Protein AF-A0A3M1CR75-F1 (afdb_monomer)

Foldseek 3Di:
DDDDQPFVCQVQLLQDPQLVVLLCPDPQFPFKWKKKWDFFWFKAFPPDFDTDTFTEMAIDPRHCVLQPWAFPDFDDDDDLVAQEKEFEQQQCVVRVHDSPDDPWGWMQTQNFTHTYGTYTYHDPVCVVCRNYIYTHPSSCSPGPRRDNPMDMDMDTDGDLVCLVVSQVVSLCSSDVPCSVVDDDDDDDRPVVVCCVVVVVVVCVVVVVVVVVLVVVLQVLLVVLLVVCVVCLLVLLVVVVVPDALLNVLVVLLVVLLVVLLVVLQVVLVCVVVVQVVVCVVVVHDDDDDPPPSVVSSVVSSVSSNSSSNVSSVVSNVRDSVVSVPDD

Sequence (327 aa):
MSREPEGMVATDPALSAEAASRVLALPEVSRGGRFWVHRAGEVRRWVGGPRRTLPVVAADRAAAELVGARLARGRWPADAALAQAVITAPAARRLGLSPDVALPFALLVEGATISVVGVVAPDPARPEFSGVLYLSPETAVTSIAADDNAVGGYVLEAEPDDQPRVARAAPLAARPAAPGRVGVLLPPDPVVLRDLVEGRLRIVVFGVGAVAGVLGVVSVAVNSWTSVVERRVELATRMALGSTARRLGSEIVVEASLVGLAAGLLGVTAGLTGGVLFGALHAWPMAFSAWSSPLAVAAGVLAGALAGLVPARQTARVDPALVLRAP

Mean predicted aligned error: 13.31 Å

pLDDT: mean 83.68, std 12.98, range [29.3, 97.88]

Radius of gyration: 37.05 Å; Cα contacts (8 Å, |Δi|>4): 5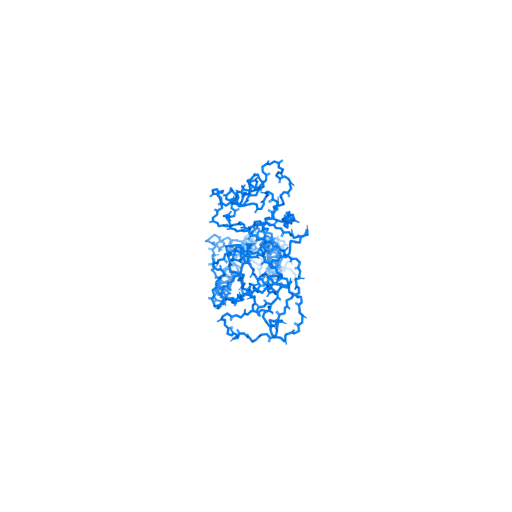06; chains: 1; bounding box: 72×39×118 Å

Secondary structure (DSSP, 8-state):
-------HHHH-GGGSHHHHHHHHT-TT-SEEEEEEEEEEEEEEETTTPPPEEEEEEEE-HHHHHHTT-EEEEE-----TTS-EEEEEHHHHHHTT--TT--SSEEEEETTEEEEEEEEEEPPTT-GGGTT-EEE-HHHHHHHSPPPTT-EEEEEEE--TTTHHHHHHHHHHHH-TT-GGGS---PPPPHHHHHHHHHHHHHHHHHHHHHHHHHHHHHHHHHHHHHHHHHTHHHHHHHHHTT--HHHHHHHHHHHHHHHHHHHHHHHHHHHHHHHHHHHHHHT------TTHHHHHHHHHHHHHHHHHHHHHHHHTT--HHHHHH--

Structure (mmCIF, N/CA/C/O backbone):
data_AF-A0A3M1CR75-F1
#
_entry.id   AF-A0A3M1CR75-F1
#
loop_
_atom_site.group_PDB
_atom_site.id
_atom_site.type_symbol
_atom_site.label_atom_id
_atom_site.label_alt_id
_atom_site.label_comp_id
_atom_site.label_asym_id
_atom_site.label_entity_id
_atom_site.label_seq_id
_atom_site.pdbx_PDB_ins_code
_atom_site.Cartn_x
_atom_site.Cartn_y
_atom_site.Cartn_z
_atom_site.occupancy
_atom_site.B_iso_or_equiv
_atom_site.auth_seq_id
_atom_site.auth_comp_id
_atom_site.auth_asym_id
_atom_site.auth_atom_id
_atom_site.pdbx_PDB_model_num
ATOM 1 N N . MET A 1 1 ? 20.273 -5.230 -63.686 1.00 31.92 1 MET A N 1
ATOM 2 C CA . MET A 1 1 ? 18.996 -5.453 -62.975 1.00 31.92 1 MET A CA 1
ATOM 3 C C . MET A 1 1 ? 19.324 -5.945 -61.577 1.00 31.92 1 MET A C 1
ATOM 5 O O . MET A 1 1 ? 19.419 -7.141 -61.338 1.00 31.92 1 MET A O 1
ATOM 9 N N . SER A 1 2 ? 19.639 -4.997 -60.701 1.00 31.56 2 SER A N 1
ATOM 10 C CA . SER A 1 2 ? 19.935 -5.195 -59.285 1.00 31.56 2 SER A CA 1
ATOM 11 C C . SER A 1 2 ? 18.627 -5.468 -58.548 1.00 31.56 2 SER A C 1
ATOM 13 O O . SER A 1 2 ? 17.745 -4.616 -58.551 1.00 31.56 2 SER A O 1
ATOM 15 N N . ARG A 1 3 ? 18.483 -6.666 -57.972 1.00 29.30 3 ARG A N 1
ATOM 16 C CA . ARG A 1 3 ? 17.392 -6.971 -57.042 1.00 29.30 3 ARG A CA 1
ATOM 17 C C . ARG A 1 3 ? 17.616 -6.150 -55.774 1.00 29.30 3 ARG A C 1
ATOM 19 O O . ARG A 1 3 ? 18.596 -6.387 -55.071 1.00 29.30 3 ARG A O 1
ATOM 26 N N . GLU A 1 4 ? 16.751 -5.173 -55.536 1.00 30.23 4 GLU A N 1
ATOM 27 C CA . GLU A 1 4 ? 16.616 -4.532 -54.229 1.00 30.23 4 GLU A CA 1
ATOM 28 C C . GLU A 1 4 ? 16.164 -5.591 -53.208 1.00 30.23 4 GLU A C 1
ATOM 30 O O . GLU A 1 4 ? 15.378 -6.477 -53.562 1.00 30.23 4 GLU A O 1
ATOM 35 N N . PRO A 1 5 ? 16.675 -5.569 -51.966 1.00 36.44 5 PRO A N 1
ATOM 36 C CA . PRO A 1 5 ? 16.226 -6.493 -50.940 1.00 36.44 5 PRO A CA 1
ATOM 37 C C . PRO A 1 5 ? 14.832 -6.058 -50.471 1.00 36.44 5 PRO A C 1
ATOM 39 O O . PRO A 1 5 ? 14.685 -5.181 -49.622 1.00 36.44 5 PRO A O 1
ATOM 42 N N . GLU A 1 6 ? 13.799 -6.660 -51.062 1.00 35.47 6 GLU A N 1
ATOM 43 C CA . GLU A 1 6 ? 12.414 -6.582 -50.598 1.00 35.47 6 GLU A CA 1
ATOM 44 C C . GLU A 1 6 ? 12.306 -7.259 -49.229 1.00 35.47 6 GLU A C 1
ATOM 46 O O . GLU A 1 6 ? 12.154 -8.470 -49.107 1.00 35.47 6 GLU A O 1
ATOM 51 N N . GLY A 1 7 ? 12.443 -6.446 -48.188 1.00 38.09 7 GLY A N 1
ATOM 52 C CA . GLY A 1 7 ? 12.184 -6.801 -46.806 1.00 38.09 7 GLY A CA 1
ATOM 53 C C . GLY A 1 7 ? 11.013 -5.999 -46.272 1.00 38.09 7 GLY A C 1
ATOM 54 O O . GLY A 1 7 ? 11.086 -4.769 -46.227 1.00 38.09 7 GLY A O 1
ATOM 55 N N . MET A 1 8 ? 9.946 -6.665 -45.832 1.00 40.69 8 MET A N 1
ATOM 56 C CA . MET A 1 8 ? 8.704 -6.018 -45.380 1.00 40.69 8 MET A CA 1
ATOM 57 C C . MET A 1 8 ? 8.910 -5.022 -44.215 1.00 40.69 8 MET A C 1
ATOM 59 O O . MET A 1 8 ? 8.127 -4.098 -44.023 1.00 40.69 8 MET A O 1
ATOM 63 N N . VAL A 1 9 ? 10.020 -5.145 -43.481 1.00 46.44 9 VAL A N 1
ATOM 64 C CA . VAL A 1 9 ? 10.410 -4.258 -42.371 1.00 46.44 9 VAL A CA 1
ATOM 65 C C . VAL A 1 9 ? 10.948 -2.904 -42.847 1.00 46.44 9 VAL A C 1
ATOM 67 O O . VAL A 1 9 ? 10.715 -1.888 -42.197 1.00 46.44 9 VAL A O 1
ATOM 70 N N . ALA A 1 10 ? 11.633 -2.873 -43.995 1.00 45.00 10 ALA A N 1
ATOM 71 C CA . ALA A 1 10 ? 12.109 -1.639 -44.624 1.00 45.00 10 ALA A CA 1
ATOM 72 C C . ALA A 1 10 ? 10.991 -0.911 -45.396 1.00 45.00 10 ALA A C 1
ATOM 74 O O . ALA A 1 10 ? 11.129 0.263 -45.731 1.00 45.00 10 ALA A O 1
ATOM 75 N N . THR A 1 11 ? 9.879 -1.603 -45.663 1.00 50.34 11 THR A N 1
ATOM 76 C CA . THR A 1 11 ? 8.750 -1.103 -46.459 1.00 50.34 11 THR A CA 1
ATOM 77 C C . THR A 1 11 ? 7.468 -0.909 -45.658 1.00 50.34 11 THR A C 1
ATOM 79 O O . THR A 1 11 ? 6.490 -0.431 -46.232 1.00 50.34 11 THR A O 1
ATOM 82 N N . ASP A 1 12 ? 7.436 -1.205 -44.350 1.00 62.22 12 ASP A N 1
ATOM 83 C CA . ASP A 1 12 ? 6.273 -0.854 -43.535 1.00 62.22 12 ASP A CA 1
ATOM 84 C C . ASP A 1 12 ? 6.185 0.679 -43.422 1.00 62.22 12 ASP A C 1
ATOM 86 O O . ASP A 1 12 ? 7.011 1.298 -42.739 1.00 62.22 12 ASP A O 1
ATOM 90 N N . PRO A 1 13 ? 5.183 1.329 -44.050 1.00 59.75 13 PRO A N 1
ATOM 91 C CA . PRO A 1 13 ? 5.052 2.781 -43.997 1.00 59.75 13 PRO A CA 1
ATOM 92 C C . PRO A 1 13 ? 4.921 3.291 -42.561 1.00 59.75 13 PRO A C 1
ATOM 94 O O . PRO A 1 13 ? 5.282 4.437 -42.300 1.00 59.75 13 PRO A O 1
ATOM 97 N N . ALA A 1 14 ? 4.448 2.445 -41.637 1.00 58.16 14 ALA A N 1
ATOM 98 C CA . ALA A 1 14 ? 4.300 2.777 -40.230 1.00 58.16 14 ALA A CA 1
ATOM 99 C C . ALA A 1 14 ? 5.625 2.857 -39.464 1.00 58.16 14 ALA A C 1
ATOM 101 O O . ALA A 1 14 ? 5.608 3.388 -38.367 1.00 58.16 14 ALA A O 1
ATOM 102 N N . LEU A 1 15 ? 6.739 2.355 -40.011 1.00 67.31 15 LEU A N 1
ATOM 103 C CA . LEU A 1 15 ? 8.078 2.392 -39.400 1.00 67.31 15 LEU A CA 1
ATOM 104 C C . LEU A 1 15 ? 9.067 3.247 -40.210 1.00 67.31 15 LEU A C 1
ATOM 106 O O . LEU A 1 15 ? 10.253 3.328 -39.881 1.00 67.31 15 LEU A O 1
ATOM 110 N N . SER A 1 16 ? 8.569 3.913 -41.258 1.00 71.00 16 SER A N 1
ATOM 111 C CA . SER A 1 16 ? 9.333 4.852 -42.078 1.00 71.00 16 SER A CA 1
ATOM 112 C C . SER A 1 16 ? 9.891 6.019 -41.252 1.00 71.00 16 SER A C 1
ATOM 114 O O . SER A 1 16 ? 9.353 6.386 -40.204 1.00 71.00 16 SER A O 1
ATOM 116 N N . ALA A 1 17 ? 10.961 6.650 -41.745 1.00 70.94 17 ALA A N 1
ATOM 117 C CA . ALA A 1 17 ? 11.529 7.847 -41.120 1.00 70.94 17 ALA A CA 1
ATOM 118 C C . ALA A 1 17 ? 10.500 8.992 -41.007 1.00 70.94 17 ALA A C 1
ATOM 120 O O . ALA A 1 17 ? 10.503 9.729 -40.025 1.00 70.94 17 ALA A O 1
ATOM 121 N N . GLU A 1 18 ? 9.584 9.098 -41.974 1.00 76.75 18 GLU A N 1
ATOM 122 C CA . GLU A 1 18 ? 8.500 10.085 -41.969 1.00 76.75 18 GLU A CA 1
ATOM 123 C C . GLU A 1 18 ? 7.406 9.749 -40.945 1.00 76.75 18 GLU A C 1
ATOM 125 O O . GLU A 1 18 ? 6.952 10.617 -40.205 1.00 76.75 18 GLU A O 1
ATOM 130 N N . ALA A 1 19 ? 6.995 8.482 -40.832 1.00 79.62 19 ALA A N 1
ATOM 131 C CA . ALA A 1 19 ? 6.077 8.077 -39.767 1.00 79.62 19 ALA A CA 1
ATOM 132 C C . ALA A 1 19 ? 6.697 8.307 -38.384 1.00 79.62 19 ALA A C 1
ATOM 134 O O . ALA A 1 19 ? 6.032 8.809 -37.480 1.00 79.62 19 ALA A O 1
ATOM 135 N N . ALA A 1 20 ? 7.989 8.015 -38.238 1.00 79.62 20 ALA A N 1
ATOM 136 C CA . ALA A 1 20 ? 8.715 8.240 -37.002 1.00 79.62 20 ALA A CA 1
ATOM 137 C C . ALA A 1 20 ? 8.793 9.718 -36.620 1.00 79.62 20 ALA A C 1
ATOM 139 O O . ALA A 1 20 ? 8.551 10.043 -35.462 1.00 79.62 20 ALA A O 1
ATOM 140 N N . SER A 1 21 ? 9.071 10.615 -37.570 1.00 83.56 21 SER A N 1
ATOM 141 C CA . SER A 1 21 ? 9.094 12.051 -37.283 1.00 83.56 21 SER A CA 1
ATOM 142 C C . SER A 1 21 ? 7.720 12.562 -36.851 1.00 83.56 21 SER A C 1
ATOM 144 O O . SER A 1 21 ? 7.647 13.340 -35.907 1.00 83.56 21 SER A O 1
ATOM 146 N N . ARG A 1 22 ? 6.625 12.069 -37.448 1.00 87.00 22 ARG A N 1
ATOM 147 C CA . ARG A 1 22 ? 5.257 12.414 -37.017 1.00 87.00 22 ARG A CA 1
ATOM 148 C C . ARG A 1 22 ? 4.930 11.912 -35.613 1.00 87.00 22 ARG A C 1
ATOM 150 O O . ARG A 1 22 ? 4.350 12.654 -34.831 1.00 87.00 22 ARG A O 1
ATOM 157 N N . VAL A 1 23 ? 5.277 10.663 -35.299 1.00 86.62 23 VAL A N 1
ATOM 1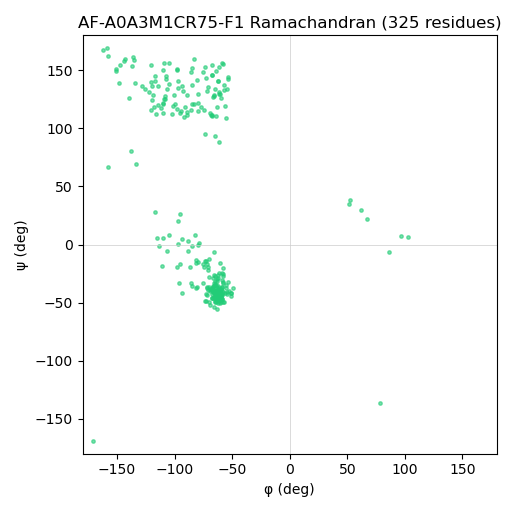58 C CA . VAL A 1 23 ? 4.997 10.057 -33.985 1.00 86.62 23 VAL A CA 1
ATOM 159 C C . VAL A 1 23 ? 5.821 10.724 -32.883 1.00 86.62 23 VAL A C 1
ATOM 161 O O . VAL A 1 23 ? 5.293 11.013 -31.815 1.00 86.62 23 VAL A O 1
ATOM 164 N N . LEU A 1 24 ? 7.102 10.995 -33.142 1.00 85.88 24 LEU A N 1
ATOM 165 C CA . LEU A 1 24 ? 8.003 11.633 -32.179 1.00 85.88 24 LEU A CA 1
ATOM 166 C C . LEU A 1 24 ? 7.749 13.140 -32.021 1.00 85.88 24 LEU A C 1
ATOM 168 O O . LEU A 1 24 ? 8.206 13.720 -31.045 1.00 85.88 24 LEU A O 1
ATOM 172 N N . ALA A 1 25 ? 7.032 13.767 -32.957 1.00 89.31 25 ALA A N 1
ATOM 173 C CA . ALA A 1 25 ? 6.630 15.172 -32.881 1.00 89.31 25 ALA A CA 1
ATOM 174 C C . ALA A 1 25 ? 5.288 15.394 -32.158 1.00 89.31 25 ALA A C 1
ATOM 176 O O . ALA A 1 25 ? 4.806 16.527 -32.116 1.00 89.31 25 ALA A O 1
ATOM 177 N N . LEU A 1 26 ? 4.661 14.341 -31.620 1.00 91.50 26 LEU A N 1
ATOM 178 C CA . LEU A 1 26 ? 3.462 14.496 -30.800 1.00 91.50 26 LEU A CA 1
ATOM 179 C C . LEU A 1 26 ? 3.789 15.347 -29.559 1.00 91.50 26 LEU A C 1
ATOM 181 O O . LEU A 1 26 ? 4.779 15.063 -28.887 1.00 91.50 26 LEU A O 1
ATOM 185 N N . PRO A 1 27 ? 2.985 16.377 -29.242 1.00 88.25 27 PRO A N 1
ATOM 186 C CA . PRO A 1 27 ? 3.334 17.351 -28.208 1.00 88.25 27 PRO A CA 1
ATOM 187 C C . PRO A 1 27 ? 3.394 16.741 -26.805 1.00 88.25 27 PRO A C 1
ATOM 189 O O . PRO A 1 27 ? 4.124 17.239 -25.955 1.00 88.25 27 PRO A O 1
ATOM 192 N N . GLU A 1 28 ? 2.651 15.662 -26.570 1.00 91.25 28 GLU A N 1
ATOM 193 C CA . GLU A 1 28 ? 2.634 14.928 -25.307 1.00 91.25 28 GLU A CA 1
ATOM 194 C C . GLU A 1 28 ? 3.751 13.871 -25.178 1.00 91.25 28 GLU A C 1
ATOM 196 O O . GLU A 1 28 ? 3.829 13.175 -24.168 1.00 91.25 28 GLU A O 1
ATOM 201 N N . VAL A 1 29 ? 4.598 13.698 -26.198 1.00 90.19 29 VAL A N 1
ATOM 202 C CA . VAL A 1 29 ? 5.729 12.760 -26.162 1.00 90.19 29 VAL A CA 1
ATOM 203 C C . VAL A 1 29 ? 6.988 13.516 -25.751 1.00 90.19 29 VAL A C 1
ATOM 205 O O . VAL A 1 29 ? 7.503 14.346 -26.497 1.00 90.19 29 VAL A O 1
ATOM 208 N N . SER A 1 30 ? 7.525 13.198 -24.574 1.00 87.19 30 SER A N 1
ATOM 209 C CA . SER A 1 30 ? 8.750 13.822 -24.058 1.00 87.19 30 SER A CA 1
ATOM 210 C C . SER A 1 30 ? 10.008 13.208 -24.673 1.00 87.19 30 SER A C 1
ATOM 212 O O . SER A 1 30 ? 10.985 13.900 -24.970 1.00 87.19 30 SER A O 1
ATOM 214 N N . ARG A 1 31 ? 9.981 11.894 -24.909 1.00 88.81 31 ARG A N 1
ATOM 215 C CA . ARG A 1 31 ? 11.053 11.147 -25.564 1.00 88.81 31 ARG A CA 1
ATOM 216 C C . ARG A 1 31 ? 10.480 9.945 -26.294 1.00 88.81 31 ARG A C 1
ATOM 218 O O . ARG A 1 31 ? 9.500 9.353 -25.868 1.00 88.81 31 ARG A O 1
ATOM 225 N N . GLY A 1 32 ? 11.123 9.512 -27.367 1.00 87.31 32 GLY A N 1
ATOM 226 C CA . GLY A 1 32 ? 10.753 8.255 -27.998 1.00 87.31 32 GLY A CA 1
ATOM 227 C C . GLY A 1 32 ? 11.839 7.720 -28.908 1.00 87.31 32 GLY A C 1
ATOM 228 O O . GLY A 1 32 ? 12.804 8.413 -29.233 1.00 87.31 32 GLY A O 1
ATOM 229 N N . GLY A 1 33 ? 11.687 6.468 -29.312 1.00 86.25 33 GLY A N 1
ATOM 230 C CA . GLY A 1 33 ? 12.561 5.845 -30.292 1.00 86.25 33 GLY A CA 1
ATOM 231 C C . GLY A 1 33 ? 11.911 4.640 -30.949 1.00 86.25 33 GLY A C 1
ATOM 232 O O . GLY A 1 33 ? 10.871 4.146 -30.504 1.00 86.25 33 GLY A O 1
ATOM 233 N N . ARG A 1 34 ? 12.548 4.159 -32.012 1.00 86.69 34 ARG A N 1
ATOM 234 C CA . ARG A 1 34 ? 12.088 2.999 -32.771 1.00 86.69 34 ARG A CA 1
ATOM 235 C C . ARG A 1 34 ? 12.831 1.748 -32.347 1.00 86.69 34 ARG A C 1
ATOM 237 O O . ARG A 1 34 ? 14.001 1.807 -31.958 1.00 86.69 34 ARG A O 1
ATOM 244 N N . PHE A 1 35 ? 12.159 0.615 -32.477 1.00 84.88 35 PHE A N 1
ATOM 245 C CA . PHE A 1 35 ? 12.780 -0.685 -32.299 1.00 84.88 35 PHE A CA 1
ATOM 246 C C . PHE A 1 35 ? 12.203 -1.721 -33.261 1.00 84.88 35 PHE A C 1
ATOM 248 O O . PHE A 1 35 ? 11.073 -1.603 -33.728 1.00 84.88 35 PHE A O 1
ATOM 255 N N . TRP A 1 36 ? 12.991 -2.762 -33.500 1.00 81.00 36 TRP A N 1
ATOM 256 C CA . TRP A 1 36 ? 12.645 -3.953 -34.251 1.00 81.00 36 TRP A CA 1
ATOM 257 C C . TRP A 1 36 ? 13.240 -5.149 -33.534 1.00 81.00 36 TRP A C 1
ATOM 259 O O . TRP A 1 36 ? 14.442 -5.202 -33.257 1.00 81.00 36 TRP A O 1
ATOM 269 N N . VAL A 1 37 ? 12.394 -6.122 -33.236 1.00 75.19 37 VAL A N 1
ATOM 270 C CA . VAL A 1 37 ? 12.843 -7.402 -32.707 1.00 75.19 37 VAL A CA 1
ATOM 271 C C . VAL A 1 37 ? 13.051 -8.328 -33.892 1.00 75.19 37 VAL A C 1
ATOM 273 O O . VAL A 1 37 ? 12.093 -8.739 -34.547 1.00 75.19 37 VAL A O 1
ATOM 276 N N . HIS A 1 38 ? 14.314 -8.626 -34.172 1.00 73.19 38 HIS A N 1
ATOM 277 C CA . HIS A 1 38 ? 14.692 -9.624 -35.158 1.00 73.19 38 HIS A CA 1
ATOM 278 C C . HIS A 1 38 ? 14.707 -11.003 -34.488 1.00 73.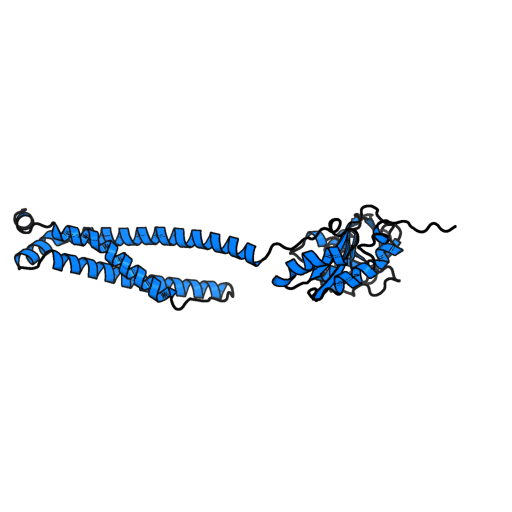19 38 HIS A C 1
ATOM 280 O O . HIS A 1 38 ? 14.996 -11.115 -33.287 1.00 73.19 38 HIS A O 1
ATOM 286 N N . ARG A 1 39 ? 14.399 -12.076 -35.232 1.00 64.75 39 ARG A N 1
ATOM 287 C CA . ARG A 1 39 ? 14.570 -13.433 -34.693 1.00 64.75 39 ARG A CA 1
ATOM 288 C C . ARG A 1 39 ? 16.017 -13.671 -34.264 1.00 64.75 39 ARG A C 1
ATOM 290 O O . ARG A 1 39 ? 16.948 -13.011 -34.716 1.00 64.75 39 ARG A O 1
ATOM 297 N N . ALA A 1 40 ? 16.192 -14.605 -33.330 1.00 62.47 40 ALA A N 1
ATOM 298 C CA . ALA A 1 40 ? 17.500 -14.957 -32.797 1.00 62.47 40 ALA A CA 1
ATOM 299 C C . ALA A 1 40 ? 18.450 -15.361 -33.932 1.00 62.47 40 ALA A C 1
ATOM 301 O O . ALA A 1 40 ? 18.280 -16.427 -34.518 1.00 62.47 40 ALA A O 1
ATOM 302 N N . GLY A 1 41 ? 19.429 -14.502 -34.215 1.00 64.62 41 GLY A N 1
ATOM 303 C CA . GLY A 1 41 ? 20.401 -14.737 -35.269 1.00 64.62 41 GLY A CA 1
ATOM 304 C C . GLY A 1 41 ? 21.559 -15.600 -34.779 1.00 64.62 41 GLY A C 1
ATOM 305 O O . GLY A 1 41 ? 21.911 -15.580 -33.590 1.00 64.62 41 GLY A O 1
ATOM 306 N N . GLU A 1 42 ? 22.178 -16.359 -35.680 1.00 70.94 42 GLU A N 1
ATOM 307 C CA . GLU A 1 42 ? 23.458 -17.007 -35.414 1.00 70.94 42 GLU A CA 1
ATOM 308 C C . GLU A 1 42 ? 24.531 -15.934 -35.196 1.00 70.94 42 GLU A C 1
ATOM 310 O O . GLU A 1 42 ? 24.958 -15.234 -36.117 1.00 70.94 42 GLU A O 1
ATOM 315 N N . VAL A 1 43 ? 24.999 -15.831 -33.951 1.00 75.25 43 VAL A N 1
ATOM 316 C CA . VAL A 1 43 ? 26.093 -14.954 -33.548 1.00 75.25 43 VAL A CA 1
ATOM 317 C C . VAL A 1 43 ? 27.322 -15.800 -33.240 1.00 75.25 43 VAL A C 1
ATOM 319 O O . VAL A 1 43 ? 27.303 -16.715 -32.409 1.00 75.25 43 VAL A O 1
ATOM 322 N N . ARG A 1 44 ? 28.440 -15.481 -33.890 1.00 79.12 44 ARG A N 1
ATOM 323 C CA . ARG A 1 44 ? 29.748 -16.079 -33.593 1.00 79.12 44 ARG A CA 1
ATOM 324 C C . ARG A 1 44 ? 30.832 -15.017 -33.535 1.00 79.12 44 ARG A C 1
ATOM 326 O O . ARG A 1 44 ? 30.702 -13.938 -34.101 1.00 79.12 44 ARG A O 1
ATOM 333 N N . ARG A 1 45 ? 31.943 -15.326 -32.869 1.00 74.69 45 ARG A N 1
ATOM 334 C CA . ARG A 1 45 ? 33.140 -14.479 -32.972 1.00 74.69 45 ARG A CA 1
ATOM 335 C C . ARG A 1 45 ? 33.704 -14.570 -34.385 1.00 74.69 45 ARG A C 1
ATOM 337 O O . ARG A 1 45 ? 33.680 -15.651 -34.974 1.00 74.69 45 ARG A O 1
ATOM 344 N N . TRP A 1 46 ? 34.260 -13.463 -34.879 1.00 62.22 46 TRP A N 1
ATOM 345 C CA . TRP A 1 46 ? 34.960 -13.441 -36.168 1.00 62.22 46 TRP A CA 1
ATOM 346 C C . TRP A 1 46 ? 36.090 -14.485 -36.229 1.00 62.22 46 TRP A C 1
ATOM 348 O O . TRP A 1 46 ? 36.292 -15.121 -37.259 1.00 62.22 46 TRP A O 1
ATOM 358 N N . VAL A 1 47 ? 36.764 -14.736 -35.098 1.00 63.22 47 VAL A N 1
ATOM 359 C CA . VAL A 1 47 ? 37.820 -15.753 -34.976 1.00 63.22 47 VAL A CA 1
ATOM 360 C C . VAL A 1 47 ? 37.399 -16.854 -33.996 1.00 63.22 47 VAL A C 1
ATOM 362 O O . VAL A 1 47 ? 37.282 -16.610 -32.795 1.00 63.22 47 VAL A O 1
ATOM 365 N N . GLY A 1 48 ? 37.181 -18.070 -34.512 1.00 61.28 48 GLY A N 1
ATOM 366 C CA . GLY A 1 48 ? 37.238 -19.324 -33.742 1.00 61.28 48 GLY A CA 1
ATOM 367 C C . GLY A 1 48 ? 36.246 -19.508 -32.583 1.00 61.28 48 GLY A C 1
ATOM 368 O O . GLY A 1 48 ? 36.577 -20.191 -31.619 1.00 61.28 48 GLY A O 1
ATOM 369 N N . GLY A 1 49 ? 35.048 -18.915 -32.634 1.00 64.56 49 GLY A N 1
ATOM 370 C CA . GLY A 1 49 ? 34.034 -19.061 -31.577 1.00 64.56 49 GLY A CA 1
ATOM 371 C C . GLY A 1 49 ? 32.954 -20.115 -31.879 1.00 64.56 49 GLY A C 1
ATOM 372 O O . GLY A 1 49 ? 32.599 -20.296 -33.047 1.00 64.56 49 GLY A O 1
ATOM 373 N N . PRO A 1 50 ? 32.368 -20.768 -30.852 1.00 67.00 50 PRO A N 1
ATOM 374 C CA . PRO A 1 50 ? 31.184 -21.604 -31.038 1.00 67.00 50 PRO A CA 1
ATOM 375 C C . PRO A 1 50 ? 30.014 -20.755 -31.551 1.00 67.00 50 PRO A C 1
ATOM 377 O O . PRO A 1 50 ? 29.827 -19.619 -31.106 1.00 67.00 50 PRO A O 1
ATOM 380 N N . ARG A 1 51 ? 29.219 -21.312 -32.471 1.00 72.38 51 ARG A N 1
ATOM 381 C CA . ARG A 1 51 ? 27.979 -20.681 -32.939 1.00 72.38 51 ARG A CA 1
ATOM 382 C C . ARG A 1 51 ? 26.982 -20.646 -31.789 1.00 72.38 51 ARG A C 1
ATOM 384 O O . ARG A 1 51 ? 26.737 -21.676 -31.162 1.00 72.38 51 ARG A O 1
ATOM 391 N N . ARG A 1 52 ? 26.432 -19.470 -31.491 1.00 81.44 52 ARG A N 1
ATOM 392 C CA . ARG A 1 52 ? 25.367 -19.318 -30.499 1.00 81.44 52 ARG A CA 1
ATOM 393 C C . ARG A 1 52 ? 24.277 -18.427 -31.057 1.00 81.44 52 ARG A C 1
ATOM 395 O O . ARG A 1 52 ? 24.555 -17.404 -31.664 1.00 81.44 52 ARG A O 1
ATOM 402 N N . THR A 1 53 ? 23.035 -18.793 -30.804 1.00 78.44 53 THR A N 1
ATOM 403 C CA . THR A 1 53 ? 21.886 -17.969 -31.162 1.00 78.44 53 THR A CA 1
ATOM 404 C C . THR A 1 53 ? 21.670 -16.919 -30.084 1.00 78.44 53 THR A C 1
ATOM 406 O O . THR A 1 53 ? 21.474 -17.260 -28.911 1.00 78.44 53 THR A O 1
ATOM 409 N N . LEU A 1 54 ? 21.713 -15.646 -30.467 1.00 80.44 54 LEU A N 1
ATOM 410 C CA . LEU A 1 54 ? 21.358 -14.542 -29.583 1.00 80.44 54 LEU A CA 1
ATOM 411 C C . LEU A 1 54 ? 20.198 -13.752 -30.186 1.00 80.44 54 LEU A C 1
ATOM 413 O O . LEU A 1 54 ? 20.191 -13.517 -31.392 1.00 80.44 54 LEU A O 1
ATOM 417 N N . PRO A 1 55 ? 19.229 -13.318 -29.365 1.00 81.50 55 PRO A N 1
ATOM 418 C CA . PRO A 1 55 ? 18.235 -12.358 -29.814 1.00 81.50 55 PRO A CA 1
ATOM 419 C C . PRO A 1 55 ? 18.925 -11.048 -30.206 1.00 81.50 55 PRO A C 1
ATOM 421 O O . PRO A 1 55 ? 19.730 -10.500 -29.444 1.00 81.50 55 PRO A O 1
ATOM 424 N N . VAL A 1 56 ? 18.604 -10.569 -31.403 1.00 83.94 56 VAL A N 1
ATOM 425 C CA . VAL A 1 56 ? 19.116 -9.319 -31.957 1.00 83.94 56 VAL A CA 1
ATOM 426 C C . VAL A 1 56 ? 17.972 -8.316 -31.968 1.00 83.94 56 VAL A C 1
ATOM 428 O O . VAL A 1 56 ? 16.899 -8.579 -32.505 1.00 83.94 56 VAL A O 1
ATOM 431 N N . VAL A 1 57 ? 18.197 -7.167 -31.344 1.00 85.94 57 VAL A N 1
ATOM 432 C CA . VAL A 1 57 ? 17.224 -6.081 -31.276 1.00 85.94 57 VAL A CA 1
ATOM 433 C C . VAL A 1 57 ? 17.834 -4.884 -31.977 1.00 85.94 57 VAL A C 1
ATOM 435 O O . VAL A 1 57 ? 18.867 -4.369 -31.555 1.00 85.94 57 VAL A O 1
ATOM 438 N N . ALA A 1 58 ? 17.202 -4.431 -33.050 1.00 84.62 58 ALA A N 1
ATOM 439 C CA . ALA A 1 58 ? 17.554 -3.155 -33.642 1.00 84.62 58 ALA A CA 1
ATOM 440 C C . ALA A 1 58 ? 16.792 -2.074 -32.880 1.00 84.62 58 ALA A C 1
ATOM 442 O O . ALA A 1 58 ? 15.572 -2.142 -32.787 1.00 84.62 58 ALA A O 1
ATOM 443 N N . ALA A 1 59 ? 17.475 -1.114 -32.276 1.00 85.31 59 ALA A N 1
ATOM 444 C CA . ALA A 1 59 ? 16.829 -0.066 -31.503 1.00 85.31 59 ALA A CA 1
ATOM 445 C C . ALA A 1 59 ? 17.626 1.228 -31.586 1.00 85.31 59 ALA A C 1
ATOM 447 O O . ALA A 1 59 ? 18.854 1.227 -31.470 1.00 85.31 59 ALA A O 1
ATOM 448 N N . ASP A 1 60 ? 16.911 2.341 -31.728 1.00 85.25 60 ASP A N 1
ATOM 449 C CA . ASP A 1 60 ? 17.508 3.651 -31.509 1.00 85.25 60 ASP A CA 1
ATOM 450 C C . ASP A 1 60 ? 17.988 3.747 -30.053 1.00 85.25 60 ASP A C 1
ATOM 452 O O . ASP A 1 60 ? 17.399 3.154 -29.142 1.00 85.25 60 ASP A O 1
ATOM 456 N N . ARG A 1 61 ? 19.014 4.566 -29.801 1.00 87.00 61 ARG A N 1
ATOM 457 C CA . ARG A 1 61 ? 19.515 4.813 -28.438 1.00 87.00 61 ARG A CA 1
ATOM 458 C C . ARG A 1 61 ? 18.388 5.192 -27.474 1.00 87.00 61 ARG A C 1
ATOM 460 O O . ARG A 1 61 ? 18.348 4.694 -26.354 1.00 87.00 61 ARG A O 1
ATOM 467 N N . ALA A 1 62 ? 17.482 6.071 -27.908 1.00 86.31 62 ALA A N 1
ATOM 468 C CA . ALA A 1 62 ? 16.351 6.501 -27.095 1.00 86.31 62 ALA A CA 1
ATOM 469 C C . ALA A 1 62 ? 15.428 5.328 -26.733 1.00 86.31 62 ALA A C 1
ATOM 471 O O . ALA A 1 62 ? 15.082 5.184 -25.567 1.00 86.31 62 ALA A O 1
ATOM 472 N N . ALA A 1 63 ? 15.101 4.449 -27.686 1.00 86.12 63 ALA A N 1
ATOM 473 C CA . ALA A 1 63 ? 14.277 3.271 -27.416 1.00 86.12 63 ALA A CA 1
ATOM 474 C C . ALA A 1 63 ? 14.969 2.305 -26.447 1.00 86.12 63 ALA A C 1
ATOM 476 O O . ALA A 1 63 ? 14.353 1.849 -25.488 1.00 86.12 63 ALA A O 1
ATOM 477 N N . ALA A 1 64 ? 16.260 2.030 -26.655 1.00 86.25 64 ALA A N 1
ATOM 478 C CA . ALA A 1 64 ? 17.019 1.141 -25.784 1.00 86.25 64 ALA A CA 1
ATOM 479 C C . ALA A 1 64 ? 17.084 1.681 -24.342 1.00 86.25 64 ALA A C 1
ATOM 481 O O . ALA A 1 64 ? 16.824 0.941 -23.392 1.00 86.25 64 ALA A O 1
ATOM 482 N N . GLU A 1 65 ? 17.371 2.975 -24.170 1.00 87.56 65 GLU A N 1
ATOM 483 C CA . GLU A 1 65 ? 17.420 3.622 -22.853 1.00 87.56 65 GLU A CA 1
ATOM 484 C C . GLU A 1 65 ? 16.045 3.623 -22.158 1.00 87.56 65 GLU A C 1
ATOM 486 O O . GLU A 1 65 ? 15.979 3.318 -20.967 1.00 87.56 65 GLU A O 1
ATOM 491 N N . LEU A 1 66 ? 14.946 3.857 -22.890 1.00 86.88 66 LEU A N 1
ATOM 492 C CA . LEU A 1 66 ? 13.572 3.770 -22.361 1.00 86.88 66 LEU A CA 1
ATOM 493 C C . LEU A 1 66 ? 13.188 2.351 -21.926 1.00 86.88 66 LEU A C 1
ATOM 495 O O . LEU A 1 66 ? 12.435 2.154 -20.967 1.00 86.88 66 LEU A O 1
ATOM 499 N N . VAL A 1 67 ? 13.749 1.342 -22.593 1.00 82.00 67 VAL A N 1
ATOM 500 C CA . VAL A 1 67 ? 13.597 -0.069 -22.225 1.00 82.00 67 VAL A CA 1
ATOM 501 C C . VAL A 1 67 ? 14.531 -0.461 -21.059 1.00 82.00 67 VAL A C 1
ATOM 503 O O . VAL A 1 67 ? 14.428 -1.560 -20.522 1.00 82.00 67 VAL A O 1
ATOM 506 N N . GLY A 1 68 ? 15.339 0.468 -20.538 1.00 82.31 68 GLY A N 1
ATOM 507 C CA . GLY A 1 68 ? 16.167 0.277 -19.341 1.00 82.31 68 GLY A CA 1
ATOM 508 C C . GLY A 1 68 ? 17.617 -0.110 -19.645 1.00 82.31 68 GLY A C 1
ATOM 509 O O . GLY A 1 68 ? 18.386 -0.409 -18.732 1.00 82.31 68 GLY A O 1
ATOM 510 N N . ALA A 1 69 ? 18.032 -0.087 -20.915 1.00 85.88 69 ALA A N 1
ATOM 511 C CA . ALA A 1 69 ? 19.420 -0.316 -21.293 1.00 85.88 69 ALA A CA 1
ATOM 512 C C . ALA A 1 69 ? 20.302 0.857 -20.841 1.00 85.88 69 ALA A C 1
ATOM 514 O O . ALA A 1 69 ? 20.207 1.966 -21.368 1.00 85.88 69 ALA A O 1
ATOM 515 N N . ARG A 1 70 ? 21.207 0.613 -19.888 1.00 87.44 70 ARG A N 1
ATOM 516 C CA . ARG A 1 70 ? 22.187 1.612 -19.435 1.00 87.44 70 ARG A CA 1
ATOM 517 C C . ARG A 1 70 ? 23.582 1.247 -19.911 1.00 87.44 70 ARG A C 1
ATOM 519 O O . ARG A 1 70 ? 24.050 0.131 -19.686 1.00 87.44 70 ARG A O 1
ATOM 526 N N . LEU A 1 71 ? 24.262 2.191 -20.557 1.00 88.25 71 LEU A N 1
ATOM 527 C CA . LEU A 1 71 ? 25.639 1.998 -20.998 1.00 88.25 71 LEU A CA 1
ATOM 528 C C . LEU A 1 71 ? 26.543 1.795 -19.775 1.00 88.25 71 LEU A C 1
ATOM 530 O O . LEU A 1 71 ? 26.651 2.676 -18.928 1.00 88.25 71 LEU A O 1
ATOM 534 N N . ALA A 1 72 ? 27.184 0.632 -19.688 1.00 87.38 72 ALA A N 1
ATOM 535 C CA . ALA A 1 72 ? 28.138 0.328 -18.627 1.00 87.38 72 ALA A CA 1
ATOM 536 C C . ALA A 1 72 ? 29.569 0.661 -19.061 1.00 87.38 72 ALA A C 1
ATOM 538 O O . ALA A 1 72 ? 30.347 1.196 -18.276 1.00 87.38 72 ALA A O 1
ATOM 539 N N . ARG A 1 73 ? 29.926 0.334 -20.312 1.00 88.00 73 ARG A N 1
ATOM 540 C CA . ARG A 1 73 ? 31.258 0.572 -20.886 1.00 88.00 73 ARG A CA 1
ATOM 541 C C . ARG A 1 73 ? 31.203 0.864 -22.379 1.00 88.00 73 ARG A C 1
ATOM 543 O O . ARG A 1 73 ? 30.319 0.375 -23.078 1.00 88.00 73 ARG A O 1
ATOM 550 N N . GLY A 1 74 ? 32.213 1.580 -22.867 1.00 87.88 74 GLY A N 1
ATOM 551 C CA . GLY A 1 74 ? 32.358 1.926 -24.278 1.00 87.88 74 GLY A CA 1
ATOM 552 C C . GLY A 1 74 ? 31.442 3.078 -24.669 1.00 87.88 74 GLY A C 1
ATOM 553 O O . GLY A 1 74 ? 31.350 4.067 -23.947 1.00 87.88 74 GLY A O 1
ATOM 554 N N . ARG A 1 75 ? 30.780 2.957 -25.818 1.00 88.31 75 ARG A N 1
ATOM 555 C CA . ARG A 1 75 ? 29.867 3.974 -26.352 1.00 88.31 75 ARG A CA 1
ATOM 556 C C . ARG A 1 75 ? 28.664 3.335 -27.035 1.00 88.31 75 ARG A C 1
ATOM 558 O O . ARG A 1 75 ? 28.721 2.172 -27.428 1.00 88.31 75 ARG A O 1
ATOM 565 N N . TRP A 1 76 ? 27.594 4.110 -27.187 1.00 85.44 76 TRP A N 1
ATOM 566 C CA . TRP A 1 76 ? 26.486 3.746 -28.070 1.00 85.44 76 TRP A CA 1
ATOM 567 C C . TRP A 1 76 ? 26.931 3.778 -29.546 1.00 85.44 76 TRP A C 1
ATOM 569 O O . TRP A 1 76 ? 27.869 4.516 -29.867 1.00 85.44 76 TRP A O 1
ATOM 579 N N . PRO A 1 77 ? 26.286 3.007 -30.443 1.00 82.44 77 PRO A N 1
ATOM 580 C CA . PRO A 1 77 ? 26.550 3.061 -31.878 1.00 82.44 77 PRO A CA 1
ATOM 581 C C . PRO A 1 77 ? 26.268 4.477 -32.393 1.00 82.44 77 PRO A C 1
ATOM 583 O O . PRO A 1 77 ? 25.200 5.022 -32.116 1.00 82.44 77 PRO A O 1
ATOM 586 N N . ALA A 1 78 ? 27.241 5.085 -33.073 1.00 69.62 78 ALA A N 1
ATOM 587 C CA . ALA A 1 78 ? 27.168 6.491 -33.483 1.00 69.62 78 ALA A CA 1
ATOM 588 C C . ALA A 1 78 ? 26.673 6.683 -34.926 1.00 69.62 78 ALA A C 1
ATOM 590 O O . ALA A 1 78 ? 25.993 7.666 -35.195 1.00 69.62 78 ALA A O 1
ATOM 591 N N . ASP A 1 79 ? 26.995 5.747 -35.828 1.00 59.75 79 ASP A N 1
ATOM 592 C CA . ASP A 1 79 ? 26.763 5.879 -37.270 1.00 59.75 79 ASP A CA 1
ATOM 593 C C . ASP A 1 79 ? 26.015 4.682 -37.853 1.00 59.75 79 ASP A C 1
ATOM 595 O O . ASP A 1 79 ? 26.375 3.531 -37.617 1.00 59.75 79 ASP A O 1
ATOM 599 N N . ALA A 1 80 ? 25.035 4.976 -38.707 1.00 56.53 80 ALA A N 1
ATOM 600 C CA . ALA A 1 80 ? 24.323 4.016 -39.549 1.00 56.53 80 ALA A CA 1
ATOM 601 C C . ALA A 1 80 ? 25.219 3.338 -40.603 1.00 56.53 80 ALA A C 1
ATOM 603 O O . ALA A 1 80 ? 24.935 2.226 -41.038 1.00 56.53 80 ALA A O 1
ATOM 604 N N . ALA A 1 81 ? 26.292 4.015 -41.024 1.00 53.38 81 ALA A N 1
ATOM 605 C CA . ALA A 1 81 ? 27.191 3.551 -42.082 1.00 53.38 81 ALA A CA 1
ATOM 606 C C . ALA A 1 81 ? 28.235 2.529 -41.600 1.00 53.38 81 ALA A C 1
ATOM 608 O O . ALA A 1 81 ? 28.872 1.858 -42.410 1.00 53.38 81 ALA A O 1
ATOM 609 N N . LEU A 1 82 ? 28.435 2.417 -40.286 1.00 63.75 82 LEU A N 1
ATOM 610 C CA . LEU A 1 82 ? 29.355 1.463 -39.684 1.00 63.75 82 LEU A CA 1
ATOM 611 C C . LEU A 1 82 ? 28.519 0.433 -38.937 1.00 63.75 82 LEU A C 1
ATOM 613 O O . LEU A 1 82 ? 27.849 0.796 -37.978 1.00 63.75 82 LEU A O 1
ATOM 617 N N . ALA A 1 83 ? 28.588 -0.838 -39.341 1.00 78.88 83 ALA A N 1
ATOM 618 C CA . ALA A 1 83 ? 27.878 -1.928 -38.678 1.00 78.88 83 ALA A CA 1
ATOM 619 C C . ALA A 1 83 ? 28.358 -2.073 -37.222 1.00 78.88 83 ALA A C 1
ATOM 621 O O . ALA A 1 83 ? 29.315 -2.794 -36.932 1.00 78.88 83 ALA A O 1
ATOM 622 N N . GLN A 1 84 ? 27.732 -1.332 -36.308 1.00 86.12 84 GLN A N 1
ATOM 623 C CA . GLN A 1 84 ? 28.121 -1.210 -34.908 1.00 86.12 84 GLN A CA 1
ATOM 624 C C . GLN A 1 84 ? 27.022 -1.742 -33.991 1.00 86.12 84 GLN A C 1
ATOM 626 O O . GLN A 1 84 ? 25.830 -1.582 -34.247 1.00 86.12 84 GLN A O 1
ATOM 631 N N . ALA A 1 85 ? 27.445 -2.347 -32.885 1.00 87.44 85 ALA A N 1
ATOM 632 C CA . ALA A 1 85 ? 26.560 -2.953 -31.904 1.00 87.44 85 ALA A CA 1
ATOM 633 C C . ALA A 1 85 ? 26.959 -2.634 -30.472 1.00 87.44 85 ALA A C 1
ATOM 635 O O . ALA A 1 85 ? 28.115 -2.336 -30.160 1.00 87.44 85 ALA A O 1
ATOM 636 N N . VAL A 1 86 ? 26.000 -2.818 -29.576 1.00 90.06 86 VAL A N 1
ATOM 637 C CA . VAL A 1 86 ? 26.222 -2.861 -28.138 1.00 90.06 86 VAL A CA 1
ATOM 638 C C . VAL A 1 86 ? 25.637 -4.155 -27.600 1.00 90.06 86 VAL A C 1
ATOM 640 O O . VAL A 1 86 ? 24.525 -4.544 -27.941 1.00 90.06 86 VAL A O 1
ATOM 643 N N . ILE A 1 87 ? 26.396 -4.847 -26.759 1.00 90.19 87 ILE A N 1
ATOM 644 C CA . ILE A 1 87 ? 25.997 -6.144 -26.212 1.00 90.19 87 ILE A CA 1
ATOM 645 C C . ILE A 1 87 ? 25.622 -6.010 -24.740 1.00 90.19 87 ILE A C 1
ATOM 647 O O . ILE A 1 87 ? 26.265 -5.272 -23.993 1.00 90.19 87 ILE A O 1
ATOM 651 N N . THR A 1 88 ? 24.607 -6.736 -24.278 1.00 90.06 88 THR A N 1
ATOM 652 C CA . THR A 1 88 ? 24.336 -6.786 -22.838 1.00 90.06 88 THR A CA 1
ATOM 653 C C . THR A 1 88 ? 25.352 -7.669 -22.113 1.00 90.06 88 THR A C 1
ATOM 655 O O . THR A 1 88 ? 25.838 -8.671 -22.646 1.00 90.06 88 THR A O 1
ATOM 658 N N . ALA A 1 89 ? 25.669 -7.344 -20.858 1.00 86.56 89 ALA A N 1
ATOM 659 C CA . ALA A 1 89 ? 26.624 -8.133 -20.074 1.00 86.56 89 ALA A CA 1
ATOM 660 C C . ALA A 1 89 ? 26.269 -9.644 -19.988 1.00 86.56 89 ALA A C 1
ATOM 662 O O . ALA A 1 89 ? 27.169 -10.476 -20.141 1.00 86.56 89 ALA A O 1
ATOM 663 N N . PRO A 1 90 ? 24.994 -10.058 -19.810 1.00 87.62 90 PRO A N 1
ATOM 664 C CA . PRO A 1 90 ? 24.628 -11.474 -19.870 1.00 87.62 90 PRO A CA 1
ATOM 665 C C . PRO A 1 90 ? 24.783 -12.099 -21.265 1.00 87.62 90 PRO A C 1
ATOM 667 O O . PRO A 1 90 ? 25.195 -13.257 -21.347 1.00 87.62 90 PRO A O 1
ATOM 670 N N . ALA A 1 91 ? 24.516 -11.366 -22.354 1.00 87.31 91 ALA A N 1
ATOM 671 C CA . ALA A 1 91 ? 24.765 -11.851 -23.715 1.00 87.31 91 ALA A CA 1
ATOM 672 C C . ALA A 1 91 ? 26.265 -12.055 -23.980 1.00 87.31 91 ALA A C 1
ATOM 674 O O . ALA A 1 91 ? 26.664 -13.086 -24.521 1.00 87.31 91 ALA A O 1
ATOM 675 N N . ALA A 1 92 ? 27.115 -11.137 -23.508 1.00 87.00 92 ALA A N 1
ATOM 676 C CA . ALA A 1 92 ? 28.567 -11.268 -23.608 1.00 87.00 92 ALA A CA 1
ATOM 677 C C . ALA A 1 92 ? 29.076 -12.525 -22.879 1.00 87.00 92 ALA A C 1
ATOM 679 O O . ALA A 1 92 ? 29.818 -13.321 -23.459 1.00 87.00 92 ALA A O 1
ATOM 680 N N . ARG A 1 93 ? 28.592 -12.781 -21.652 1.00 86.81 93 ARG A N 1
ATOM 681 C CA . ARG A 1 93 ? 28.900 -14.020 -20.913 1.00 86.81 93 ARG A CA 1
ATOM 682 C C . ARG A 1 93 ? 28.431 -15.267 -21.657 1.00 86.81 93 ARG A C 1
ATOM 684 O O . ARG A 1 93 ? 29.156 -16.259 -21.702 1.00 86.81 93 ARG A O 1
ATOM 691 N N . ARG A 1 94 ? 27.254 -15.219 -22.294 1.00 84.81 94 ARG A N 1
ATOM 692 C CA . ARG A 1 94 ? 26.791 -16.307 -23.165 1.00 84.81 94 ARG A CA 1
ATOM 693 C C . ARG A 1 94 ? 27.711 -16.507 -24.359 1.00 84.81 94 ARG A C 1
ATOM 695 O O . ARG A 1 94 ? 27.824 -17.633 -24.786 1.00 84.81 94 ARG A O 1
ATOM 702 N N . LEU A 1 95 ? 28.422 -15.512 -24.874 1.00 83.25 95 LEU A N 1
ATOM 703 C CA . LEU A 1 95 ? 29.441 -15.721 -25.915 1.00 83.25 95 LEU A CA 1
ATOM 704 C C . LEU A 1 95 ? 30.803 -16.169 -25.355 1.00 83.25 95 LEU A C 1
ATOM 706 O O . LEU A 1 95 ? 31.786 -16.223 -26.097 1.00 83.25 95 LEU A O 1
ATOM 710 N N . GLY A 1 96 ? 30.886 -16.473 -24.054 1.00 82.31 96 GLY A N 1
ATOM 711 C CA . GLY A 1 96 ? 32.129 -16.808 -23.358 1.00 82.31 96 GLY A CA 1
ATOM 712 C C . GLY A 1 96 ? 33.098 -15.629 -23.260 1.00 82.31 96 GLY A C 1
ATOM 713 O O . GLY A 1 96 ? 34.309 -15.842 -23.211 1.00 82.31 96 GLY A O 1
ATOM 714 N N . LEU A 1 97 ? 32.601 -14.392 -23.367 1.00 84.50 97 LEU A N 1
ATOM 715 C CA . LEU A 1 97 ? 33.414 -13.187 -23.237 1.00 84.50 97 LEU A CA 1
ATOM 716 C C . LEU A 1 97 ? 33.540 -12.822 -21.760 1.00 84.50 97 LEU A C 1
ATOM 718 O O . LEU A 1 97 ? 32.557 -12.862 -21.012 1.00 84.50 97 LEU A O 1
ATOM 722 N N . SER A 1 98 ? 34.750 -12.442 -21.356 1.00 80.94 98 SER A N 1
ATOM 723 C CA . SER A 1 98 ? 34.982 -11.864 -20.037 1.00 80.94 98 SER A CA 1
ATOM 724 C C . SER A 1 98 ? 34.243 -10.527 -19.913 1.00 80.94 98 SER A C 1
ATOM 726 O O . SER A 1 98 ? 34.114 -9.810 -20.910 1.00 80.94 98 SER A O 1
ATOM 728 N N . PRO A 1 99 ? 33.795 -10.146 -18.704 1.00 71.00 99 PRO A N 1
ATOM 729 C CA . PRO A 1 99 ? 33.190 -8.837 -18.466 1.00 71.00 99 PRO A CA 1
ATOM 730 C C . PRO A 1 99 ? 34.086 -7.680 -18.929 1.00 71.00 99 PRO A C 1
ATOM 732 O O . PRO A 1 99 ? 33.571 -6.671 -19.399 1.00 71.00 99 PRO A O 1
ATOM 735 N N . ASP A 1 100 ? 35.408 -7.861 -18.839 1.00 80.31 100 ASP A N 1
ATOM 736 C CA . ASP A 1 100 ? 36.444 -6.877 -19.174 1.00 80.31 100 ASP A CA 1
ATOM 737 C C . ASP A 1 100 ? 37.009 -7.019 -20.592 1.00 80.31 100 ASP A C 1
ATOM 739 O O . ASP A 1 100 ? 38.153 -6.651 -20.851 1.00 80.31 100 ASP A O 1
ATOM 743 N N . VAL A 1 101 ? 36.227 -7.577 -21.520 1.00 83.56 101 VAL A N 1
ATOM 744 C CA . VAL A 1 101 ? 36.636 -7.676 -22.925 1.00 83.56 101 VAL A CA 1
ATOM 745 C C . VAL A 1 101 ? 37.028 -6.299 -23.481 1.00 83.56 101 VAL A C 1
ATOM 747 O O . VAL A 1 101 ? 36.318 -5.309 -23.292 1.00 83.56 101 VAL A O 1
ATOM 750 N N . ALA A 1 102 ? 38.166 -6.242 -24.177 1.00 86.38 102 ALA A N 1
ATOM 751 C CA . ALA A 1 102 ? 38.615 -5.030 -24.849 1.00 86.38 102 ALA A CA 1
ATOM 752 C C . ALA A 1 102 ? 37.638 -4.645 -25.973 1.00 86.38 102 ALA A C 1
ATOM 754 O O . ALA A 1 102 ? 37.221 -5.493 -26.763 1.00 86.38 102 ALA A O 1
ATOM 755 N N . LEU A 1 103 ? 37.280 -3.362 -26.034 1.00 87.31 103 LEU A N 1
ATOM 756 C CA . LEU A 1 103 ? 36.402 -2.791 -27.055 1.00 87.31 103 LEU A CA 1
ATOM 757 C C . LEU A 1 103 ? 37.223 -1.923 -28.029 1.00 87.31 103 LEU A C 1
ATOM 759 O O . LEU A 1 103 ? 38.132 -1.226 -27.573 1.00 87.31 103 LEU A O 1
ATOM 763 N N . PRO A 1 104 ? 36.879 -1.882 -29.331 1.00 89.56 104 PRO A N 1
ATOM 764 C CA . PRO A 1 104 ? 35.831 -2.662 -29.989 1.00 89.56 104 PRO A CA 1
ATOM 765 C C . PRO A 1 104 ? 36.292 -4.074 -30.397 1.00 89.56 104 PRO A C 1
ATOM 767 O O . PRO A 1 104 ? 37.483 -4.317 -30.576 1.00 89.56 104 PRO A O 1
ATOM 770 N N . PHE A 1 105 ? 35.351 -4.999 -30.607 1.00 87.62 105 PHE A N 1
ATOM 771 C CA . PHE A 1 105 ? 35.634 -6.324 -31.183 1.00 87.62 105 PHE A CA 1
ATOM 772 C C . PHE A 1 105 ? 34.586 -6.729 -32.224 1.00 87.62 105 PHE A C 1
ATOM 774 O O . PHE A 1 105 ? 33.439 -6.299 -32.155 1.00 87.62 105 PHE A O 1
ATOM 781 N N . ALA A 1 106 ? 34.961 -7.581 -33.180 1.00 87.56 106 ALA A N 1
ATOM 782 C CA . ALA A 1 106 ? 34.070 -8.007 -34.259 1.00 87.56 106 ALA A CA 1
ATOM 783 C C . ALA A 1 106 ? 33.306 -9.303 -33.927 1.00 87.56 106 ALA A C 1
ATOM 785 O O . ALA A 1 106 ? 33.889 -10.321 -33.528 1.00 87.56 106 ALA A O 1
ATOM 786 N N . LEU A 1 107 ? 31.999 -9.276 -34.161 1.00 86.88 107 LEU A N 1
ATOM 787 C CA . LEU A 1 107 ? 31.111 -10.431 -34.207 1.00 86.88 107 LEU A CA 1
ATOM 788 C C . LEU A 1 107 ? 30.649 -10.659 -35.642 1.00 86.88 107 LEU A C 1
ATOM 790 O O . LEU A 1 107 ? 30.525 -9.721 -36.420 1.00 86.88 107 LEU A O 1
ATOM 794 N N . LEU A 1 108 ? 30.378 -11.911 -35.980 1.00 84.69 108 LEU A N 1
ATOM 795 C CA . LEU A 1 108 ? 29.627 -12.257 -37.172 1.00 84.69 108 LEU A CA 1
ATOM 796 C C . LEU A 1 108 ? 28.188 -12.553 -36.753 1.00 84.69 108 LEU A C 1
ATOM 798 O O . LEU A 1 108 ? 27.975 -13.450 -35.934 1.00 84.69 108 LEU A O 1
ATOM 802 N N . VAL A 1 109 ? 27.239 -11.811 -37.307 1.00 82.38 109 VAL A N 1
ATOM 803 C CA . VAL A 1 109 ? 25.798 -11.969 -37.086 1.00 82.38 109 VAL A CA 1
ATOM 804 C C . VAL A 1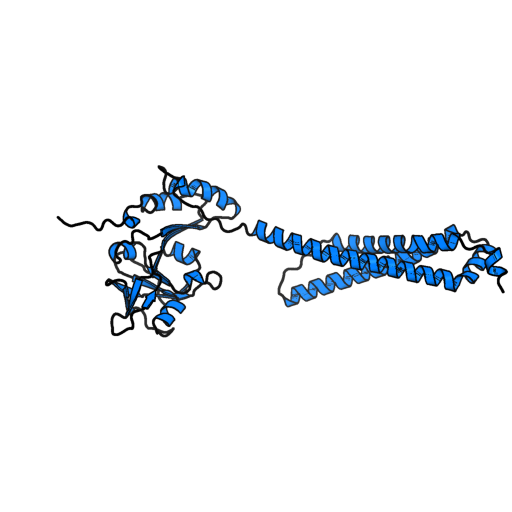 109 ? 25.173 -12.255 -38.442 1.00 82.38 109 VAL A C 1
ATOM 806 O O . VAL A 1 109 ? 25.286 -11.419 -39.331 1.00 82.38 109 VAL A O 1
ATOM 809 N N . GLU A 1 110 ? 24.592 -13.441 -38.635 1.00 76.44 110 GLU A N 1
ATOM 810 C CA . GLU A 1 110 ? 23.947 -13.823 -39.911 1.00 76.44 110 GLU A CA 1
ATOM 811 C C . GLU A 1 110 ? 24.838 -13.614 -41.158 1.00 76.44 110 GLU A C 1
ATOM 813 O O . GLU A 1 110 ? 24.390 -13.240 -42.237 1.00 76.44 110 GLU A O 1
ATOM 818 N N . GLY A 1 111 ? 26.151 -13.827 -41.010 1.00 75.69 111 GLY A N 1
ATOM 819 C CA . GLY A 1 111 ? 27.120 -13.647 -42.099 1.00 75.69 111 GLY A CA 1
ATOM 820 C C . GLY A 1 111 ? 27.659 -12.223 -42.272 1.00 75.69 111 GLY A C 1
ATOM 821 O O . GLY A 1 111 ? 28.625 -12.050 -43.014 1.00 75.69 111 GLY A O 1
ATOM 822 N N . ALA A 1 112 ? 27.133 -11.235 -41.545 1.00 81.56 112 ALA A N 1
ATOM 823 C CA . ALA A 1 112 ? 27.624 -9.861 -41.551 1.00 81.56 112 ALA A CA 1
ATOM 824 C C . ALA A 1 112 ? 28.570 -9.567 -40.382 1.00 81.56 112 ALA A C 1
ATOM 826 O O . ALA A 1 112 ? 28.361 -10.015 -39.252 1.00 81.56 112 ALA A O 1
ATOM 827 N N . THR A 1 113 ? 29.626 -8.800 -40.651 1.00 85.25 113 THR A N 1
ATOM 828 C CA . THR A 1 113 ? 30.612 -8.401 -39.639 1.00 85.25 113 THR A CA 1
ATOM 829 C C . THR A 1 113 ? 30.141 -7.156 -38.910 1.00 85.25 113 THR A C 1
ATOM 831 O O . THR A 1 113 ? 30.063 -6.082 -39.498 1.00 85.25 113 THR A O 1
ATOM 834 N N . ILE A 1 114 ? 29.885 -7.292 -37.613 1.00 86.81 114 ILE A N 1
ATOM 835 C CA . ILE A 1 114 ? 29.393 -6.221 -36.754 1.00 86.81 114 ILE A CA 1
ATOM 836 C C . ILE A 1 114 ? 30.406 -5.939 -35.641 1.00 86.81 114 ILE A C 1
ATOM 838 O O . ILE A 1 114 ? 30.841 -6.839 -34.923 1.00 86.81 114 ILE A O 1
ATOM 842 N N . SER A 1 115 ? 30.783 -4.674 -35.484 1.00 88.88 115 SER A N 1
ATOM 843 C CA . SER A 1 115 ? 31.732 -4.202 -34.477 1.00 88.88 115 SER A CA 1
ATOM 844 C C . SER A 1 115 ? 31.017 -3.834 -33.177 1.00 88.88 115 SER A C 1
ATOM 846 O O . SER A 1 115 ? 30.243 -2.881 -33.118 1.00 88.88 115 SER A O 1
ATOM 848 N N . VAL A 1 116 ? 31.276 -4.574 -32.105 1.00 89.81 116 VAL A N 1
ATOM 849 C CA . VAL A 1 116 ? 30.747 -4.272 -30.774 1.00 89.81 116 VAL A CA 1
ATOM 850 C C . VAL A 1 116 ? 31.584 -3.164 -30.144 1.00 89.81 116 VAL A C 1
ATOM 852 O O . VAL A 1 116 ? 32.761 -3.361 -29.851 1.00 89.81 116 VAL A O 1
ATOM 855 N N . VAL A 1 117 ? 30.970 -2.002 -29.917 1.00 90.69 117 VAL A N 1
ATOM 856 C CA . VAL A 1 117 ? 31.624 -0.776 -29.418 1.00 90.69 117 VAL A CA 1
ATOM 857 C C . VAL A 1 117 ? 31.290 -0.454 -27.958 1.00 90.69 117 VAL A C 1
ATOM 859 O O . VAL A 1 117 ? 31.863 0.472 -27.379 1.00 90.69 117 VAL A O 1
ATOM 862 N N . GLY A 1 118 ? 30.384 -1.217 -27.345 1.00 89.38 118 GLY A N 1
ATOM 863 C CA . GLY A 1 118 ? 29.927 -0.978 -25.982 1.00 89.38 118 GLY A CA 1
ATOM 864 C C . GLY A 1 118 ? 29.334 -2.207 -25.306 1.00 89.38 118 GLY A C 1
ATOM 865 O O . GLY A 1 118 ? 28.926 -3.172 -25.958 1.00 89.38 118 GLY A O 1
ATOM 866 N N . VAL A 1 119 ? 29.258 -2.133 -23.977 1.00 90.00 119 VAL A N 1
ATOM 867 C CA . VAL A 1 119 ? 28.565 -3.102 -23.125 1.00 90.00 119 VAL A CA 1
ATOM 868 C C . VAL A 1 119 ? 27.501 -2.378 -22.312 1.00 90.00 119 VAL A C 1
ATOM 870 O O . VAL A 1 119 ? 27.776 -1.364 -21.668 1.00 90.00 119 VAL A O 1
ATOM 873 N N . VAL A 1 120 ? 26.291 -2.924 -22.317 1.00 89.81 120 VAL A N 1
ATOM 874 C CA . VAL A 1 120 ? 25.136 -2.412 -21.575 1.00 89.81 120 VAL A CA 1
ATOM 875 C C . VAL A 1 120 ? 24.851 -3.279 -20.3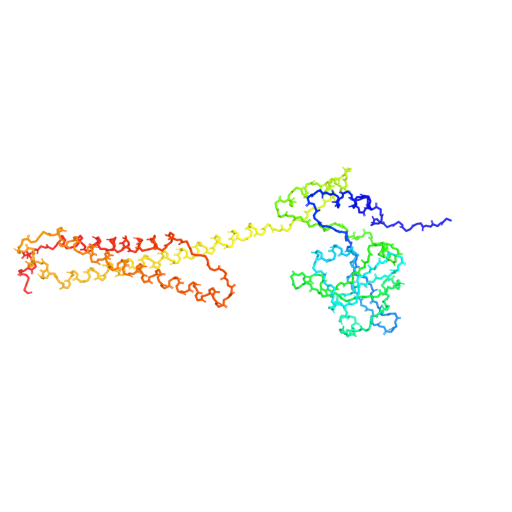53 1.00 89.81 120 VAL A C 1
ATOM 877 O O . VAL A 1 120 ? 24.897 -4.514 -20.407 1.00 89.81 120 VAL A O 1
ATOM 880 N N . ALA A 1 121 ? 24.539 -2.617 -19.242 1.00 86.94 121 ALA A N 1
ATOM 881 C CA . ALA A 1 121 ? 23.972 -3.253 -18.067 1.00 86.94 121 ALA A CA 1
ATOM 882 C C . ALA A 1 121 ? 22.464 -3.468 -18.287 1.00 86.94 121 ALA A C 1
ATOM 884 O O . ALA A 1 121 ? 21.773 -2.526 -18.685 1.00 86.94 121 ALA A O 1
ATOM 885 N N . PRO A 1 122 ? 21.953 -4.688 -18.060 1.00 78.81 122 PRO A N 1
ATOM 886 C CA . PRO A 1 122 ? 20.527 -4.949 -18.159 1.00 78.81 122 PRO A CA 1
ATOM 887 C C . PRO A 1 122 ? 19.772 -4.350 -16.969 1.00 78.81 122 PRO A C 1
ATOM 889 O O . PRO A 1 122 ? 20.319 -4.257 -15.868 1.00 78.81 122 PRO A O 1
ATOM 892 N N . ASP A 1 123 ? 18.506 -4.009 -17.182 1.00 81.62 123 ASP A N 1
ATOM 893 C CA . ASP A 1 123 ? 17.588 -3.646 -16.105 1.00 81.62 123 ASP A CA 1
ATOM 894 C C . ASP A 1 123 ? 17.055 -4.923 -15.420 1.00 81.62 123 ASP A C 1
ATOM 896 O O . ASP A 1 123 ? 16.453 -5.764 -16.098 1.00 81.62 123 ASP A O 1
ATOM 900 N N . PRO A 1 124 ? 17.245 -5.102 -14.097 1.00 77.00 124 PRO A N 1
ATOM 901 C CA . PRO A 1 124 ? 16.680 -6.233 -13.362 1.00 77.00 124 PRO A CA 1
ATOM 902 C C . PRO A 1 124 ? 15.153 -6.332 -13.461 1.00 77.00 124 PRO A C 1
ATOM 904 O O . PRO A 1 124 ? 14.616 -7.433 -13.360 1.00 77.00 124 PRO A O 1
ATOM 907 N N . ALA A 1 125 ? 14.458 -5.208 -13.666 1.00 73.69 125 ALA A N 1
ATOM 908 C CA . ALA A 1 125 ? 13.005 -5.174 -13.808 1.00 73.69 125 ALA A CA 1
ATOM 909 C C . ALA A 1 125 ? 12.514 -5.726 -15.159 1.00 73.69 125 ALA A C 1
ATOM 911 O O . ALA A 1 125 ? 11.323 -5.990 -15.305 1.00 73.69 125 ALA A O 1
ATOM 912 N N . ARG A 1 126 ? 13.415 -5.899 -16.137 1.00 77.00 126 ARG A N 1
ATOM 913 C CA . ARG A 1 126 ? 13.102 -6.352 -17.502 1.00 77.00 126 ARG A CA 1
ATOM 914 C C . ARG A 1 126 ? 14.064 -7.456 -17.961 1.00 77.00 126 ARG A C 1
ATOM 916 O O . ARG A 1 126 ? 14.927 -7.241 -18.826 1.00 77.00 126 ARG A O 1
ATOM 923 N N . PRO A 1 127 ? 13.973 -8.660 -17.365 1.00 78.31 127 PRO A N 1
ATOM 924 C CA . PRO A 1 127 ? 14.884 -9.767 -17.651 1.00 78.31 127 PRO A CA 1
ATOM 925 C C . PRO A 1 127 ? 14.847 -10.228 -19.118 1.00 78.31 127 PRO A C 1
ATOM 927 O O . PRO A 1 127 ? 15.843 -10.755 -19.616 1.00 78.31 127 PRO A O 1
ATOM 930 N N . GLU A 1 128 ? 13.750 -9.991 -19.835 1.00 78.12 128 GLU A N 1
ATOM 931 C CA . GLU A 1 128 ? 13.578 -10.317 -21.252 1.00 78.12 128 GLU A CA 1
ATOM 932 C C . GLU A 1 128 ? 14.614 -9.631 -22.161 1.00 78.12 128 GLU A C 1
ATOM 934 O O . GLU A 1 128 ? 15.072 -10.231 -23.134 1.00 78.12 128 GLU A O 1
ATOM 939 N N . PHE A 1 129 ? 15.092 -8.438 -21.789 1.00 80.31 129 PHE A N 1
ATOM 940 C CA . PHE A 1 129 ? 16.133 -7.710 -22.525 1.00 80.31 12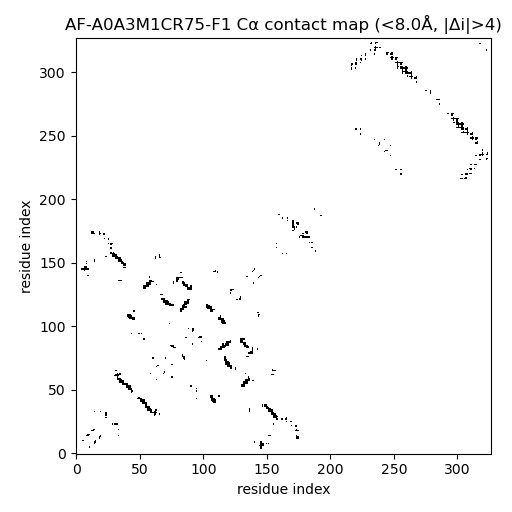9 PHE A CA 1
ATOM 941 C C . PHE A 1 129 ? 17.547 -7.975 -21.997 1.00 80.31 129 PHE A C 1
ATOM 943 O O . PHE A 1 129 ? 18.520 -7.393 -22.472 1.00 80.31 129 PHE A O 1
ATOM 950 N N . SER A 1 130 ? 17.714 -8.873 -21.023 1.00 80.06 130 SER A N 1
ATOM 951 C CA . SER A 1 130 ? 19.018 -9.094 -20.394 1.00 80.06 130 SER A CA 1
ATOM 952 C C . SER A 1 130 ? 20.026 -9.804 -21.297 1.00 80.06 130 SER A C 1
ATOM 954 O O . SER A 1 130 ? 21.228 -9.690 -21.075 1.00 80.06 130 SER A O 1
ATOM 956 N N . GLY A 1 131 ? 19.583 -10.533 -22.320 1.00 83.81 131 GLY A N 1
ATOM 957 C CA . GLY A 1 131 ? 20.427 -11.401 -23.150 1.00 83.81 131 GLY A CA 1
ATOM 958 C C . GLY A 1 131 ? 20.513 -11.008 -24.621 1.00 83.81 131 GLY A C 1
ATOM 959 O O . GLY A 1 131 ? 20.709 -11.906 -25.438 1.00 83.81 131 GLY A O 1
ATOM 960 N N . VAL A 1 132 ? 20.346 -9.726 -24.950 1.00 86.44 132 VAL A N 1
ATOM 961 C CA . VAL A 1 132 ? 20.198 -9.248 -26.332 1.00 86.44 132 VAL A CA 1
ATOM 962 C C . VAL A 1 132 ? 21.452 -8.551 -26.874 1.00 86.44 132 VAL A C 1
ATOM 964 O O . VAL A 1 132 ? 22.282 -8.024 -26.127 1.00 86.44 132 VAL A O 1
ATOM 967 N N . LEU A 1 133 ? 21.578 -8.543 -28.200 1.00 87.69 133 LEU A N 1
ATOM 968 C CA . LEU A 1 133 ? 22.508 -7.693 -28.939 1.00 87.69 133 LEU A CA 1
ATOM 969 C C . LEU A 1 133 ? 21.731 -6.503 -29.514 1.00 87.69 133 LEU A C 1
ATOM 971 O O . LEU A 1 133 ? 20.817 -6.711 -30.308 1.00 87.69 133 LEU A O 1
ATOM 975 N N . TYR A 1 134 ? 22.100 -5.283 -29.127 1.00 87.12 134 TYR A N 1
ATOM 976 C CA . TYR A 1 134 ? 21.514 -4.057 -29.662 1.00 87.12 134 TYR A CA 1
ATOM 977 C C . TYR A 1 134 ? 22.275 -3.578 -30.896 1.00 87.12 134 TYR A C 1
ATOM 979 O O . TYR A 1 134 ? 23.497 -3.414 -30.854 1.00 87.12 134 TYR A O 1
ATOM 987 N N . LEU A 1 135 ? 21.542 -3.312 -31.970 1.00 85.81 135 LEU A N 1
ATOM 988 C CA . LEU A 1 135 ? 22.040 -2.734 -33.217 1.00 85.81 135 LEU A CA 1
ATOM 989 C C . LEU A 1 135 ? 21.323 -1.424 -33.501 1.00 85.81 135 LEU A C 1
ATOM 991 O O . LEU A 1 135 ? 20.180 -1.253 -33.081 1.00 85.81 135 LEU A O 1
ATOM 995 N N . SER A 1 136 ? 21.953 -0.523 -34.257 1.00 79.62 136 SER A N 1
ATOM 996 C CA . SER A 1 136 ? 21.175 0.574 -34.827 1.00 79.62 136 SER A CA 1
ATOM 997 C C . SER A 1 136 ? 20.191 0.025 -35.869 1.00 79.62 136 SER A C 1
ATOM 999 O O . SER A 1 136 ? 20.510 -0.946 -36.569 1.00 79.62 136 SER A O 1
ATOM 1001 N N . PRO A 1 137 ? 18.999 0.619 -35.993 1.00 76.00 137 PRO A N 1
ATOM 1002 C CA . PRO A 1 137 ? 18.020 0.238 -37.009 1.00 76.00 137 PRO A CA 1
ATOM 1003 C C . PRO A 1 137 ? 18.578 0.216 -38.422 1.00 76.00 137 PRO A C 1
ATOM 1005 O O . PRO A 1 137 ? 18.321 -0.700 -39.197 1.00 76.00 137 PRO A O 1
ATOM 1008 N N . GLU A 1 138 ? 19.408 1.199 -38.738 1.00 74.88 138 GLU A N 1
ATOM 1009 C CA . GLU A 1 138 ? 20.009 1.359 -40.048 1.00 74.88 138 GLU A CA 1
ATOM 1010 C C . GLU A 1 138 ? 21.058 0.268 -40.314 1.00 74.88 138 GLU A C 1
ATOM 1012 O O . GLU A 1 138 ? 21.131 -0.263 -41.423 1.00 74.88 138 GLU A O 1
ATOM 1017 N N . THR A 1 139 ? 21.813 -0.143 -39.285 1.00 74.38 139 THR A N 1
ATOM 1018 C CA . THR A 1 139 ? 22.711 -1.309 -39.370 1.00 74.38 139 THR A CA 1
ATOM 1019 C C . THR A 1 139 ? 21.910 -2.583 -39.615 1.00 74.38 139 THR A C 1
ATOM 1021 O O . THR A 1 139 ? 22.308 -3.407 -40.433 1.00 74.38 139 THR A O 1
ATOM 1024 N N . ALA A 1 140 ? 20.776 -2.756 -38.934 1.00 75.00 140 ALA A N 1
ATOM 1025 C CA . ALA A 1 140 ? 19.941 -3.938 -39.114 1.00 75.00 140 ALA A CA 1
ATOM 1026 C C . ALA A 1 140 ? 19.376 -4.024 -40.539 1.00 75.00 140 ALA A C 1
ATOM 1028 O O . ALA A 1 140 ? 19.438 -5.089 -41.137 1.00 75.00 140 ALA A O 1
ATOM 1029 N N . VAL A 1 141 ? 18.910 -2.910 -41.112 1.00 70.44 141 VAL A N 1
ATOM 1030 C CA . VAL A 1 141 ? 18.385 -2.873 -42.490 1.00 70.44 141 VAL A CA 1
ATOM 1031 C C . VAL A 1 141 ? 19.474 -3.128 -43.538 1.00 70.44 141 VAL A C 1
ATOM 1033 O O . VAL A 1 141 ? 19.223 -3.788 -44.541 1.00 70.44 141 VAL A O 1
ATOM 1036 N N . THR A 1 142 ? 20.680 -2.592 -43.336 1.00 69.19 142 THR A N 1
ATOM 1037 C CA . THR A 1 142 ? 21.764 -2.673 -44.334 1.00 69.19 142 THR A CA 1
ATOM 1038 C C . THR A 1 142 ? 22.588 -3.952 -44.240 1.00 69.19 142 THR A C 1
ATOM 1040 O O . THR A 1 142 ? 23.090 -4.432 -45.254 1.00 69.19 142 THR A O 1
ATOM 1043 N N . SER A 1 143 ? 22.769 -4.480 -43.028 1.00 65.38 143 SER A N 1
ATOM 1044 C CA . SER A 1 143 ? 23.737 -5.543 -42.746 1.00 65.38 143 SER A CA 1
ATOM 1045 C C . SER A 1 143 ? 23.086 -6.879 -42.401 1.00 65.38 143 SER A C 1
ATOM 1047 O O . SER A 1 143 ? 23.761 -7.897 -42.477 1.00 65.38 143 SER A O 1
ATOM 1049 N N . ILE A 1 144 ? 21.808 -6.912 -42.019 1.00 67.31 144 ILE A N 1
ATOM 1050 C CA . ILE A 1 144 ? 21.102 -8.153 -41.680 1.00 67.31 144 ILE A CA 1
ATOM 1051 C C . ILE A 1 144 ? 19.999 -8.377 -42.712 1.00 67.31 144 ILE A C 1
ATOM 1053 O O . ILE A 1 144 ? 19.307 -7.442 -43.109 1.00 67.31 144 ILE A O 1
ATOM 1057 N N . ALA A 1 145 ? 19.858 -9.618 -43.187 1.00 61.19 145 ALA A N 1
ATOM 1058 C CA . ALA A 1 145 ? 18.789 -9.971 -44.113 1.00 61.19 145 ALA A CA 1
ATOM 1059 C C . ALA A 1 145 ? 17.430 -9.626 -43.491 1.00 61.19 145 ALA A C 1
ATOM 1061 O O . ALA A 1 145 ? 17.203 -9.865 -42.305 1.00 61.19 145 ALA A O 1
ATOM 1062 N N . ALA A 1 146 ? 16.529 -9.054 -44.285 1.00 58.84 146 ALA A N 1
ATOM 1063 C CA . ALA A 1 146 ? 15.203 -8.733 -43.795 1.00 58.84 146 ALA A CA 1
ATOM 1064 C C . ALA A 1 146 ? 14.477 -10.006 -43.335 1.00 58.84 146 ALA A C 1
ATOM 1066 O O . ALA A 1 146 ? 14.425 -10.998 -44.059 1.00 58.84 146 ALA A O 1
ATOM 1067 N N . ASP A 1 147 ? 13.930 -9.965 -42.122 1.00 63.72 147 ASP A N 1
ATOM 1068 C CA . ASP A 1 147 ? 13.071 -11.021 -41.590 1.00 63.72 147 ASP A CA 1
ATOM 1069 C C . ASP A 1 147 ? 11.621 -10.592 -41.784 1.00 63.72 147 ASP A C 1
ATOM 1071 O O . ASP A 1 147 ? 11.177 -9.600 -41.203 1.00 63.72 147 ASP A O 1
ATOM 1075 N N . ASP A 1 148 ? 10.886 -11.354 -42.591 1.00 58.09 148 ASP A N 1
ATOM 1076 C CA . ASP A 1 148 ? 9.465 -11.126 -42.868 1.00 58.09 148 ASP A CA 1
ATOM 1077 C C . ASP A 1 148 ? 8.589 -11.194 -41.604 1.00 58.09 148 ASP A C 1
ATOM 1079 O O . ASP A 1 148 ? 7.454 -10.721 -41.616 1.00 58.09 148 ASP A O 1
ATOM 1083 N N . ASN A 1 149 ? 9.108 -11.752 -40.502 1.00 61.72 149 ASN A N 1
ATOM 1084 C CA . ASN A 1 149 ? 8.431 -11.823 -39.208 1.00 61.72 149 ASN A CA 1
ATOM 1085 C C . ASN A 1 149 ? 8.969 -10.831 -38.166 1.00 61.72 149 ASN A C 1
ATOM 1087 O O . ASN A 1 149 ? 8.595 -10.945 -36.994 1.00 61.72 149 ASN A O 1
ATOM 1091 N N . ALA A 1 150 ? 9.853 -9.895 -38.528 1.00 66.31 150 ALA A N 1
ATOM 1092 C CA . ALA A 1 150 ? 10.346 -8.941 -37.541 1.00 66.31 150 ALA A CA 1
ATOM 1093 C C . ALA A 1 150 ? 9.199 -8.036 -37.073 1.00 66.31 150 ALA A C 1
ATOM 1095 O O . ALA A 1 150 ? 8.500 -7.410 -37.872 1.00 66.31 150 ALA A O 1
ATOM 1096 N N . VAL A 1 151 ? 9.022 -7.945 -35.756 1.00 72.81 151 VAL A N 1
ATOM 1097 C CA . VAL A 1 151 ? 8.024 -7.060 -35.154 1.00 72.81 151 VAL A CA 1
ATOM 1098 C C . VAL A 1 151 ? 8.718 -5.757 -34.794 1.00 72.81 151 VAL A C 1
ATOM 1100 O O . VAL A 1 151 ? 9.625 -5.741 -33.958 1.00 72.81 151 VAL A O 1
ATOM 1103 N N . GLY A 1 152 ? 8.309 -4.673 -35.450 1.00 79.81 152 GLY A N 1
ATOM 1104 C CA . GLY A 1 152 ? 8.795 -3.326 -35.180 1.00 79.81 152 GLY A CA 1
ATOM 1105 C C . GLY A 1 152 ? 7.741 -2.446 -34.525 1.00 79.81 152 GLY A C 1
ATOM 1106 O O . GLY A 1 152 ? 6.541 -2.690 -34.644 1.00 79.81 152 GLY A O 1
ATOM 1107 N N . GLY A 1 153 ? 8.193 -1.416 -33.823 1.00 86.31 153 GLY A N 1
ATOM 1108 C CA . GLY A 1 153 ? 7.310 -0.471 -33.161 1.00 86.31 153 GLY A CA 1
ATOM 1109 C C . GLY A 1 153 ? 8.037 0.740 -32.598 1.00 86.31 153 GLY A C 1
ATOM 1110 O O . GLY A 1 153 ? 9.218 0.985 -32.860 1.00 86.31 153 GLY A O 1
ATOM 1111 N N . TYR A 1 154 ? 7.295 1.490 -31.791 1.00 87.25 154 TYR A N 1
ATOM 1112 C CA . TYR A 1 154 ? 7.764 2.681 -31.100 1.00 87.25 154 TYR A CA 1
ATOM 1113 C C . TYR A 1 154 ? 7.704 2.465 -29.593 1.00 87.25 154 TYR A C 1
ATOM 1115 O O . TYR A 1 154 ? 6.744 1.887 -29.083 1.00 87.25 154 TYR A O 1
ATOM 1123 N N . VAL A 1 155 ? 8.710 2.965 -28.884 1.00 89.19 155 VAL A N 1
ATOM 1124 C CA . VAL A 1 155 ? 8.645 3.167 -27.434 1.00 89.19 155 VAL A CA 1
ATOM 1125 C C . VAL A 1 155 ? 8.603 4.666 -27.205 1.00 89.19 155 VAL A C 1
ATOM 1127 O O . VAL A 1 155 ? 9.502 5.378 -27.653 1.00 89.19 155 VAL A O 1
ATOM 1130 N N . LEU A 1 156 ? 7.543 5.128 -26.549 1.00 90.81 156 LEU A N 1
ATOM 1131 C CA . LEU A 1 156 ? 7.280 6.537 -26.286 1.00 90.81 156 LEU A CA 1
ATOM 1132 C C . LEU A 1 156 ? 7.214 6.753 -24.774 1.00 90.81 156 LEU A C 1
ATOM 1134 O O . LEU A 1 156 ? 6.613 5.959 -24.051 1.00 90.81 156 LEU A O 1
ATOM 1138 N N . GLU A 1 157 ? 7.842 7.823 -24.318 1.00 89.50 157 GLU A N 1
ATOM 1139 C CA . GLU A 1 157 ? 7.773 8.346 -22.963 1.00 89.50 157 GLU A CA 1
ATOM 1140 C C . GLU A 1 157 ? 6.802 9.525 -22.954 1.00 89.50 157 GLU A C 1
ATOM 1142 O O . GLU A 1 157 ? 6.894 10.425 -23.791 1.00 89.50 157 GLU A O 1
ATOM 1147 N N . ALA A 1 158 ? 5.853 9.478 -22.027 1.00 90.25 158 ALA A N 1
ATOM 1148 C CA . ALA A 1 158 ? 4.839 10.499 -21.816 1.00 90.25 158 ALA A CA 1
ATOM 1149 C C . ALA A 1 158 ? 4.424 10.494 -20.341 1.00 90.25 158 ALA A C 1
ATOM 1151 O O . ALA A 1 158 ? 4.433 9.438 -19.686 1.00 90.25 158 ALA A O 1
ATOM 1152 N N . GLU A 1 159 ? 4.032 11.657 -19.832 1.00 88.00 159 GLU A N 1
ATOM 1153 C CA . GLU A 1 159 ? 3.450 11.821 -18.506 1.00 88.00 159 GLU A CA 1
ATOM 1154 C C . GLU A 1 159 ? 2.240 10.883 -18.310 1.00 88.00 159 GLU A C 1
ATOM 1156 O O . GLU A 1 159 ? 1.479 10.657 -19.255 1.00 88.00 159 GLU A O 1
ATOM 1161 N N . PRO A 1 160 ? 2.015 10.330 -17.098 1.00 84.06 160 PRO A N 1
ATOM 1162 C CA . PRO A 1 160 ? 0.927 9.377 -16.848 1.00 84.06 160 PRO A CA 1
ATOM 1163 C C . PRO A 1 160 ? -0.455 9.852 -17.325 1.00 84.06 160 PRO A C 1
ATOM 1165 O O . PRO A 1 160 ? -1.179 9.084 -17.957 1.00 84.06 160 PRO A O 1
ATOM 1168 N N . ASP A 1 161 ? -0.778 11.131 -17.110 1.00 85.50 161 ASP A N 1
ATOM 1169 C CA . ASP A 1 161 ? -2.056 11.743 -17.511 1.00 85.50 161 ASP A CA 1
ATOM 1170 C C . ASP A 1 161 ? -2.193 11.924 -19.035 1.00 85.50 161 ASP A C 1
ATOM 1172 O O . ASP A 1 161 ? -3.296 12.067 -19.572 1.00 85.50 161 ASP A O 1
ATOM 1176 N N . ASP A 1 162 ? -1.069 11.907 -19.750 1.00 89.50 162 ASP A N 1
ATOM 1177 C CA . ASP A 1 162 ? -0.983 12.109 -21.191 1.00 89.50 162 ASP A CA 1
ATOM 1178 C C . ASP A 1 162 ? -0.909 10.802 -21.984 1.00 89.50 162 ASP A C 1
ATOM 1180 O O . ASP A 1 162 ? -1.279 10.772 -23.164 1.00 89.50 162 ASP A O 1
ATOM 1184 N N . GLN A 1 163 ? -0.539 9.689 -21.344 1.00 87.94 163 GLN A N 1
ATOM 1185 C CA . GLN A 1 163 ? -0.467 8.372 -21.984 1.00 87.94 163 GLN A CA 1
ATOM 1186 C C . GLN A 1 163 ? -1.752 7.985 -22.741 1.00 87.94 163 GLN A C 1
ATOM 1188 O O . GLN A 1 163 ? -1.636 7.517 -23.876 1.00 87.94 163 GLN A O 1
ATOM 1193 N N . PRO A 1 164 ? -2.983 8.220 -22.231 1.00 88.75 164 PRO A N 1
ATOM 1194 C CA . PRO A 1 164 ? -4.204 7.927 -22.985 1.00 88.75 164 PRO A CA 1
ATOM 1195 C C . PRO A 1 164 ? -4.399 8.810 -24.228 1.00 88.75 164 PRO A C 1
ATOM 1197 O O . PRO A 1 164 ? -5.040 8.374 -25.188 1.00 88.75 164 PRO A O 1
ATOM 1200 N N . ARG A 1 165 ? -3.875 10.045 -24.230 1.00 89.75 165 ARG A N 1
ATOM 1201 C CA . ARG A 1 165 ? -3.906 10.941 -25.399 1.00 89.75 165 ARG A CA 1
ATOM 1202 C C . ARG A 1 165 ? -2.926 10.462 -26.461 1.00 89.75 165 ARG A C 1
ATOM 1204 O O . ARG A 1 165 ? -3.334 10.248 -27.605 1.00 89.75 165 ARG A O 1
ATOM 1211 N N . VAL A 1 166 ? -1.688 10.174 -26.059 1.00 90.88 166 VAL A N 1
ATOM 1212 C CA . VAL A 1 166 ? -0.660 9.592 -26.936 1.00 90.88 166 VAL A CA 1
ATOM 1213 C C . VAL A 1 166 ? -1.137 8.263 -27.517 1.00 90.88 166 VAL A C 1
ATOM 1215 O O . VAL A 1 166 ? -1.005 8.035 -28.714 1.00 90.88 166 VAL A O 1
ATOM 1218 N N . ALA A 1 167 ? -1.793 7.420 -26.720 1.00 89.75 167 ALA A N 1
ATOM 1219 C CA . ALA A 1 167 ? -2.340 6.140 -27.165 1.00 89.75 167 ALA A CA 1
ATOM 1220 C C . ALA A 1 167 ? -3.352 6.259 -28.314 1.00 89.75 167 ALA A C 1
ATOM 1222 O O . ALA A 1 167 ? -3.451 5.364 -29.150 1.00 89.75 167 ALA A O 1
ATOM 1223 N N . ARG A 1 168 ? -4.114 7.357 -28.369 1.00 90.44 168 ARG A N 1
ATOM 1224 C CA . ARG A 1 168 ? -5.075 7.617 -29.451 1.00 90.44 168 ARG A CA 1
ATOM 1225 C C . ARG A 1 168 ? -4.410 8.278 -30.656 1.00 90.44 168 ARG A C 1
ATOM 1227 O O . ARG A 1 168 ? -4.786 7.985 -31.788 1.00 90.44 168 ARG A O 1
ATOM 1234 N N . ALA A 1 169 ? -3.433 9.152 -30.420 1.00 91.38 169 ALA A N 1
ATOM 1235 C CA . ALA A 1 169 ? -2.767 9.927 -31.463 1.00 91.38 169 ALA A CA 1
ATOM 1236 C C . ALA A 1 169 ? -1.657 9.145 -32.190 1.00 91.38 169 ALA A C 1
ATOM 1238 O O . ALA A 1 169 ? -1.521 9.259 -33.408 1.00 91.38 169 ALA A O 1
ATOM 1239 N N . ALA A 1 170 ? -0.891 8.312 -31.482 1.00 90.06 170 ALA A N 1
ATOM 1240 C CA . ALA A 1 170 ? 0.262 7.599 -32.031 1.00 90.06 170 ALA A CA 1
ATOM 1241 C C . ALA A 1 170 ? -0.093 6.645 -33.189 1.00 90.06 170 ALA A C 1
ATOM 1243 O O . ALA A 1 170 ? 0.596 6.703 -34.209 1.00 90.06 170 ALA A O 1
ATOM 1244 N N . PRO A 1 171 ? -1.179 5.843 -33.141 1.00 90.06 171 PRO A N 1
ATOM 1245 C CA . PRO A 1 171 ? -1.601 5.033 -34.289 1.00 90.06 171 PRO A CA 1
ATOM 1246 C C . PRO A 1 171 ? -1.933 5.863 -35.534 1.00 90.06 171 PRO A C 1
ATOM 1248 O O . PRO A 1 171 ? -1.595 5.469 -36.652 1.00 90.06 171 PRO A O 1
ATOM 1251 N N . LEU A 1 172 ? -2.569 7.025 -35.342 1.00 89.62 172 LEU A N 1
ATOM 1252 C CA . LEU A 1 172 ? -2.926 7.952 -36.419 1.00 89.62 172 LEU A CA 1
ATOM 1253 C C . LEU A 1 172 ? -1.682 8.608 -37.027 1.00 89.62 172 LEU A C 1
ATOM 1255 O O . LEU A 1 172 ? -1.603 8.739 -38.245 1.00 89.62 172 LEU A O 1
ATOM 1259 N N . ALA A 1 173 ? -0.699 8.972 -36.201 1.00 88.12 173 ALA A N 1
ATOM 1260 C CA . ALA A 1 173 ? 0.566 9.552 -36.649 1.00 88.12 173 ALA A CA 1
ATOM 1261 C C . ALA A 1 173 ? 1.466 8.524 -37.362 1.00 88.12 173 ALA A C 1
ATOM 1263 O O . ALA A 1 173 ? 2.088 8.839 -38.383 1.00 88.12 173 ALA A O 1
ATOM 1264 N N . ALA A 1 174 ? 1.500 7.286 -36.859 1.00 86.44 174 ALA A N 1
ATOM 1265 C CA . ALA A 1 174 ? 2.283 6.197 -37.434 1.00 86.44 174 ALA A CA 1
ATOM 1266 C C . ALA A 1 174 ? 1.708 5.760 -38.788 1.00 86.44 174 ALA A C 1
ATOM 1268 O O . ALA A 1 174 ? 2.420 5.736 -39.792 1.00 86.44 174 ALA A O 1
ATOM 1269 N N . ARG A 1 175 ? 0.400 5.462 -38.850 1.00 87.75 175 ARG A N 1
ATOM 1270 C CA . ARG A 1 175 ? -0.251 4.949 -40.064 1.00 87.75 175 ARG A CA 1
ATOM 1271 C C . ARG A 1 175 ? -1.619 5.600 -40.314 1.00 87.75 175 ARG A C 1
ATOM 1273 O O . ARG A 1 175 ? -2.646 4.955 -40.097 1.00 87.75 175 ARG A O 1
ATOM 1280 N N . PRO A 1 176 ? -1.655 6.820 -40.887 1.00 85.75 176 PRO A N 1
ATOM 1281 C CA . PRO A 1 176 ? -2.901 7.559 -41.108 1.00 85.75 176 PRO A CA 1
ATOM 1282 C C . PRO A 1 176 ? -3.956 6.785 -41.914 1.00 85.75 176 PRO A C 1
ATOM 1284 O O . PRO A 1 176 ? -5.143 6.851 -41.613 1.00 85.75 176 PRO A O 1
ATOM 1287 N N . ALA A 1 177 ? -3.527 6.011 -42.918 1.00 85.50 177 ALA A N 1
ATOM 1288 C CA . ALA A 1 177 ? -4.426 5.259 -43.797 1.00 85.50 177 ALA A CA 1
ATOM 1289 C C . ALA A 1 177 ? -5.055 4.011 -43.143 1.00 85.50 177 ALA A C 1
ATOM 1291 O O . ALA A 1 177 ? -6.034 3.481 -43.660 1.00 85.50 177 ALA A O 1
ATOM 1292 N N . ALA A 1 178 ? -4.482 3.499 -42.047 1.00 85.06 178 ALA A N 1
ATOM 1293 C CA . ALA A 1 178 ? -4.964 2.292 -41.372 1.00 85.06 178 ALA A CA 1
ATOM 1294 C C . ALA A 1 178 ? -4.504 2.249 -39.898 1.00 85.06 178 ALA A C 1
ATOM 1296 O O . ALA A 1 178 ? -3.713 1.372 -39.533 1.00 85.06 178 ALA A O 1
ATOM 1297 N N . PRO A 1 179 ? -4.991 3.160 -39.034 1.00 84.69 179 PRO A N 1
ATOM 1298 C CA . PRO A 1 179 ? -4.522 3.279 -37.650 1.00 84.69 179 PRO A CA 1
ATOM 1299 C C . PRO A 1 179 ? -4.799 2.021 -36.817 1.00 84.69 179 PRO A C 1
ATOM 1301 O O . PRO A 1 179 ? -3.994 1.655 -35.971 1.00 84.69 179 PRO A O 1
ATOM 1304 N N . GLY A 1 180 ? -5.884 1.289 -37.106 1.00 83.62 180 GLY A N 1
ATOM 1305 C CA . GLY A 1 180 ? -6.238 0.047 -36.401 1.00 83.62 180 GLY A CA 1
ATOM 1306 C C . GLY A 1 180 ? -5.265 -1.124 -36.603 1.00 83.62 180 GLY A C 1
ATOM 1307 O O . GLY A 1 180 ? -5.432 -2.159 -35.967 1.00 83.62 180 GLY A O 1
ATOM 1308 N N . ARG A 1 181 ? -4.258 -0.987 -37.478 1.00 82.06 181 ARG A N 1
ATOM 1309 C CA . ARG A 1 181 ? -3.170 -1.970 -37.635 1.00 82.06 181 ARG A CA 1
ATOM 1310 C C . ARG A 1 181 ? -1.987 -1.727 -36.696 1.00 82.06 181 ARG A C 1
ATOM 1312 O O . ARG A 1 181 ? -1.075 -2.544 -36.671 1.00 82.06 181 ARG A O 1
ATOM 1319 N N . VAL A 1 182 ? -1.992 -0.628 -35.943 1.00 83.31 182 VAL A N 1
ATOM 1320 C CA . VAL A 1 182 ? -0.952 -0.302 -34.963 1.00 83.31 182 VAL A CA 1
ATOM 1321 C C . VAL A 1 182 ? -1.487 -0.628 -33.572 1.00 83.31 182 VAL A C 1
ATOM 1323 O O . VAL A 1 182 ? -2.426 0.005 -33.092 1.00 83.31 182 VAL A O 1
ATOM 1326 N N . GLY A 1 183 ? -0.905 -1.643 -32.934 1.00 83.56 183 GLY A N 1
ATOM 1327 C CA . GLY A 1 183 ? -1.212 -1.979 -31.546 1.00 83.56 183 GLY A CA 1
ATOM 1328 C C . GLY A 1 183 ? -0.603 -0.958 -30.588 1.00 83.56 183 GLY A C 1
ATOM 1329 O O . GLY A 1 183 ? 0.511 -0.486 -30.807 1.00 83.56 183 GLY A O 1
ATOM 1330 N N . VAL A 1 184 ? -1.319 -0.640 -29.512 1.00 86.94 184 VAL A N 1
ATOM 1331 C CA . VAL A 1 184 ? -0.823 0.239 -28.450 1.00 86.94 184 VAL A CA 1
ATOM 1332 C C . VAL A 1 184 ? -0.804 -0.538 -27.147 1.00 86.94 184 VAL A C 1
ATOM 1334 O O . VAL A 1 184 ? -1.825 -1.081 -26.727 1.00 86.94 184 VAL A O 1
ATOM 1337 N N . LEU A 1 185 ? 0.364 -0.585 -26.512 1.00 85.12 185 LEU A N 1
ATOM 1338 C CA . LEU A 1 185 ? 0.549 -1.189 -25.203 1.00 85.12 185 LEU A CA 1
ATOM 1339 C C . LEU A 1 185 ? 0.829 -0.078 -24.194 1.00 85.12 185 LEU A C 1
ATOM 1341 O O . LEU A 1 185 ? 1.872 0.568 -24.261 1.00 85.12 185 LEU A O 1
ATOM 1345 N N . LEU A 1 186 ? -0.101 0.134 -23.266 1.00 81.75 186 LEU A N 1
ATOM 1346 C CA . LEU A 1 186 ? 0.110 1.028 -22.134 1.00 81.75 186 LEU A CA 1
ATOM 1347 C C . LEU A 1 186 ? 0.607 0.193 -20.955 1.00 81.75 186 LEU A C 1
ATOM 1349 O O . LEU A 1 186 ? 0.053 -0.885 -20.704 1.00 81.75 186 LEU A O 1
ATOM 1353 N N . PRO A 1 187 ? 1.619 0.666 -20.213 1.00 73.88 187 PRO A N 1
ATOM 1354 C CA . PRO A 1 187 ? 1.896 0.122 -18.896 1.00 73.88 187 PRO A CA 1
ATOM 1355 C C . PRO A 1 187 ? 0.614 0.165 -18.046 1.00 73.88 187 PRO A C 1
ATOM 1357 O O . PRO A 1 187 ? -0.155 1.123 -18.162 1.00 73.88 187 PRO A O 1
ATOM 1360 N N . PRO A 1 188 ? 0.351 -0.848 -17.202 1.00 67.25 188 PRO A N 1
ATOM 1361 C CA . PRO A 1 188 ? -0.750 -0.764 -16.255 1.00 67.25 188 PRO A CA 1
ATOM 1362 C C . PRO A 1 188 ? -0.562 0.470 -15.372 1.00 67.25 188 PRO A C 1
ATOM 1364 O O . PRO A 1 188 ? 0.540 0.709 -14.872 1.00 67.25 188 PRO A O 1
ATOM 1367 N N . ASP A 1 189 ? -1.634 1.245 -15.206 1.00 66.56 189 ASP A N 1
ATOM 1368 C CA . ASP A 1 189 ? -1.601 2.503 -14.467 1.00 66.56 189 ASP A CA 1
ATOM 1369 C C . ASP A 1 189 ? -1.079 2.254 -13.035 1.00 66.56 189 ASP A C 1
ATOM 1371 O O . ASP A 1 189 ? -1.679 1.472 -12.279 1.00 66.56 189 ASP A O 1
ATOM 1375 N N . PRO A 1 190 ? 0.054 2.873 -12.648 1.00 62.91 190 PRO A N 1
ATOM 1376 C CA . PRO A 1 190 ? 0.639 2.672 -11.332 1.00 62.91 190 PRO A CA 1
ATOM 1377 C C . PRO A 1 190 ? -0.289 3.140 -10.205 1.00 62.91 190 PRO A C 1
ATOM 1379 O O . PRO A 1 190 ? -0.189 2.601 -9.103 1.00 62.91 190 PRO A O 1
ATOM 1382 N N . VAL A 1 191 ? -1.189 4.096 -10.456 1.00 64.31 191 VAL A N 1
ATOM 1383 C CA . VAL A 1 191 ? -2.181 4.569 -9.481 1.00 64.31 191 VAL A CA 1
ATOM 1384 C C . VAL A 1 191 ? -3.221 3.484 -9.235 1.00 64.31 191 VAL A C 1
ATOM 1386 O O . VAL A 1 191 ? -3.431 3.085 -8.094 1.00 64.31 191 VAL A O 1
ATOM 1389 N N . VAL A 1 192 ? -3.778 2.905 -10.301 1.00 68.94 192 VAL A N 1
ATOM 1390 C CA . VAL A 1 192 ? -4.779 1.831 -10.193 1.00 68.94 192 VAL A CA 1
ATOM 1391 C C . VAL A 1 192 ? -4.208 0.611 -9.468 1.00 68.94 192 VAL A C 1
ATOM 1393 O O . VAL A 1 192 ? -4.875 0.025 -8.615 1.00 68.94 192 VAL A O 1
ATOM 1396 N N . LEU A 1 193 ? -2.962 0.223 -9.761 1.00 69.50 193 LEU A N 1
ATOM 1397 C CA . LEU A 1 193 ? -2.327 -0.907 -9.079 1.00 69.50 193 LEU A CA 1
ATOM 1398 C C . LEU A 1 193 ? -2.092 -0.622 -7.587 1.00 69.50 193 LEU A C 1
ATOM 1400 O O . LEU A 1 193 ? -2.324 -1.504 -6.757 1.00 69.50 193 LEU A O 1
ATOM 1404 N N . ARG A 1 194 ? -1.657 0.597 -7.241 1.00 71.75 194 ARG A N 1
ATOM 1405 C CA . ARG A 1 194 ? -1.470 1.023 -5.846 1.00 71.75 194 ARG A CA 1
ATOM 1406 C C . ARG A 1 194 ? -2.794 1.043 -5.095 1.00 71.75 194 ARG A C 1
ATOM 1408 O O . ARG A 1 194 ? -2.886 0.390 -4.061 1.00 71.75 194 ARG A O 1
ATOM 1415 N N . ASP A 1 195 ? -3.830 1.657 -5.655 1.00 75.50 195 ASP A N 1
ATOM 1416 C CA . ASP A 1 195 ? -5.157 1.746 -5.038 1.00 75.50 195 ASP A CA 1
ATOM 1417 C C . ASP A 1 195 ? -5.764 0.362 -4.769 1.00 75.50 195 ASP A C 1
ATOM 1419 O O . ASP A 1 195 ? -6.371 0.122 -3.721 1.00 75.50 195 ASP A O 1
ATOM 1423 N N . LEU A 1 196 ? -5.561 -0.593 -5.685 1.00 77.00 196 LEU A N 1
ATOM 1424 C CA . LEU A 1 196 ? -6.015 -1.974 -5.510 1.00 77.00 196 LEU A CA 1
ATOM 1425 C C . LEU A 1 196 ? -5.298 -2.688 -4.356 1.00 77.00 196 LEU A C 1
ATOM 1427 O O . LEU A 1 196 ? -5.932 -3.430 -3.599 1.00 77.00 196 LEU A O 1
ATOM 1431 N N . VAL A 1 197 ? -3.985 -2.490 -4.220 1.00 79.19 197 VAL A N 1
ATOM 1432 C CA . VAL A 1 197 ? -3.186 -3.110 -3.153 1.00 79.19 197 VAL A CA 1
ATOM 1433 C C . VAL A 1 197 ? -3.462 -2.434 -1.809 1.00 79.19 197 VAL A C 1
ATOM 1435 O O . VAL A 1 197 ? -3.765 -3.121 -0.830 1.00 79.19 197 VAL A O 1
ATOM 1438 N N . GLU A 1 198 ? -3.428 -1.104 -1.763 1.00 80.31 198 GLU A N 1
ATOM 1439 C CA . GLU A 1 198 ? -3.697 -0.306 -0.566 1.00 80.31 198 GLU A CA 1
ATOM 1440 C C . GLU A 1 198 ? -5.120 -0.531 -0.051 1.00 80.31 198 GLU A C 1
ATOM 1442 O O . GLU A 1 198 ? -5.321 -0.747 1.146 1.00 80.31 198 GLU A O 1
ATOM 1447 N N . GLY A 1 199 ? -6.112 -0.583 -0.946 1.00 81.00 199 GLY A N 1
ATOM 1448 C CA . GLY A 1 199 ? -7.499 -0.871 -0.592 1.00 81.00 199 GLY A CA 1
ATOM 1449 C C . GLY A 1 199 ? -7.668 -2.232 0.087 1.00 81.00 199 GLY A C 1
ATOM 1450 O O . GLY A 1 199 ? -8.359 -2.334 1.106 1.00 81.00 199 GLY A O 1
ATOM 1451 N N . ARG A 1 200 ? -6.995 -3.275 -0.421 1.00 82.44 200 ARG A N 1
ATOM 1452 C CA . ARG A 1 200 ? -7.020 -4.619 0.185 1.00 82.44 200 ARG A CA 1
ATOM 1453 C C . ARG A 1 200 ? -6.328 -4.649 1.542 1.00 82.44 200 ARG A C 1
ATOM 1455 O O . ARG A 1 200 ? -6.901 -5.187 2.489 1.00 82.44 200 ARG A O 1
ATOM 1462 N N . LEU A 1 201 ? -5.140 -4.054 1.659 1.00 86.56 201 LEU A N 1
ATOM 1463 C CA . LEU A 1 201 ? -4.425 -3.973 2.937 1.00 86.56 201 LEU A CA 1
ATOM 1464 C C . LEU A 1 201 ? -5.256 -3.236 3.985 1.00 86.56 201 LEU A C 1
ATOM 1466 O O . LEU A 1 201 ? -5.369 -3.701 5.118 1.00 86.56 201 LEU A O 1
ATOM 1470 N N . ARG A 1 202 ? -5.896 -2.130 3.593 1.00 86.88 202 ARG A N 1
ATOM 1471 C CA . ARG A 1 202 ? -6.758 -1.349 4.475 1.00 86.88 202 ARG A CA 1
ATOM 1472 C C . ARG A 1 202 ? -7.878 -2.208 5.052 1.00 86.88 202 ARG A C 1
ATOM 1474 O O . ARG A 1 202 ? -8.058 -2.221 6.264 1.00 86.88 202 ARG A O 1
ATOM 1481 N N . ILE A 1 203 ? -8.593 -2.963 4.221 1.00 89.56 203 ILE A N 1
ATOM 1482 C CA . ILE A 1 203 ? -9.683 -3.834 4.689 1.00 89.56 203 ILE A CA 1
ATOM 1483 C C . ILE A 1 203 ? -9.174 -4.863 5.701 1.00 89.56 203 ILE A C 1
ATOM 1485 O O . ILE A 1 203 ? -9.808 -5.058 6.734 1.00 89.56 203 ILE A O 1
ATOM 1489 N N . VAL A 1 204 ? -8.023 -5.490 5.442 1.00 93.25 204 VAL A N 1
ATOM 1490 C CA . VAL A 1 204 ? -7.449 -6.488 6.357 1.00 93.25 204 VAL A CA 1
ATOM 1491 C C . VAL A 1 204 ? -7.059 -5.850 7.691 1.00 93.25 204 VAL A C 1
ATOM 1493 O O . VAL A 1 204 ? -7.448 -6.353 8.743 1.00 93.25 204 VAL A O 1
ATOM 1496 N N . VAL A 1 205 ? -6.348 -4.719 7.667 1.00 90.38 205 VAL A N 1
ATOM 1497 C CA . VAL A 1 205 ? -5.892 -4.025 8.882 1.00 90.38 205 VAL A CA 1
ATOM 1498 C C . VAL A 1 205 ? -7.073 -3.515 9.708 1.00 90.38 205 VAL A C 1
ATOM 1500 O O . VAL A 1 205 ? -7.128 -3.764 10.912 1.00 90.38 205 VAL A O 1
ATOM 1503 N N . PHE A 1 206 ? -8.050 -2.856 9.078 1.00 91.12 206 PHE A N 1
ATOM 1504 C CA . PHE A 1 206 ? -9.261 -2.408 9.771 1.00 91.12 206 PHE A CA 1
ATOM 1505 C C . PHE A 1 206 ? -10.111 -3.583 10.258 1.00 91.12 206 PHE A C 1
ATOM 1507 O O . PHE A 1 206 ? -10.683 -3.498 11.339 1.00 91.12 206 PHE A O 1
ATOM 1514 N N . GLY A 1 207 ? -10.168 -4.687 9.509 1.00 94.31 207 GLY A N 1
ATOM 1515 C CA . GLY A 1 207 ? -10.869 -5.902 9.916 1.00 94.31 207 GLY A CA 1
ATOM 1516 C C . GLY A 1 207 ? -10.276 -6.509 11.187 1.00 94.31 207 GLY A C 1
ATOM 1517 O O . GLY A 1 207 ? -10.997 -6.734 12.157 1.00 94.31 207 GLY A O 1
ATOM 1518 N N . VAL A 1 208 ? -8.955 -6.704 11.224 1.00 94.88 208 VAL A N 1
ATOM 1519 C CA . VAL A 1 208 ? -8.251 -7.206 12.417 1.00 94.88 208 VAL A CA 1
ATOM 1520 C C . VAL A 1 208 ? -8.393 -6.228 13.586 1.00 94.88 208 VAL A C 1
ATOM 1522 O O . VAL A 1 208 ? -8.703 -6.649 14.700 1.00 94.88 208 VAL A O 1
ATOM 1525 N N . GLY A 1 209 ? -8.239 -4.925 13.333 1.00 93.19 209 GLY A N 1
ATOM 1526 C CA . GLY A 1 209 ? -8.421 -3.883 14.343 1.00 93.19 209 GLY A CA 1
ATOM 1527 C C . GLY A 1 209 ? -9.835 -3.852 14.929 1.00 93.19 209 GLY A C 1
ATOM 1528 O O . GLY A 1 209 ? -9.992 -3.723 16.140 1.00 93.19 209 GLY A O 1
ATOM 1529 N N . ALA A 1 210 ? -10.867 -4.036 14.102 1.00 93.62 210 ALA A N 1
ATOM 1530 C CA . ALA A 1 210 ? -12.256 -4.093 14.549 1.00 93.62 210 ALA A CA 1
ATOM 1531 C C . ALA A 1 210 ? -12.518 -5.317 15.436 1.00 93.62 210 ALA A C 1
ATOM 1533 O O . ALA A 1 210 ? -13.116 -5.178 16.502 1.00 93.62 210 ALA A O 1
ATOM 1534 N N . VAL A 1 211 ? -12.026 -6.499 15.045 1.00 96.56 211 VAL A N 1
ATOM 1535 C CA . VAL A 1 211 ? -12.141 -7.718 15.863 1.00 96.56 211 VAL A CA 1
ATOM 1536 C C . VAL A 1 211 ? -11.427 -7.538 17.205 1.00 96.56 211 VAL A C 1
ATOM 1538 O O . VAL A 1 211 ? -12.021 -7.797 18.250 1.00 96.56 211 VAL A O 1
ATOM 1541 N N . ALA A 1 212 ? -10.191 -7.029 17.199 1.00 95.00 212 ALA A N 1
ATOM 1542 C CA . ALA A 1 212 ? -9.443 -6.740 18.422 1.00 95.00 212 ALA A CA 1
ATOM 1543 C C . ALA A 1 212 ? -10.161 -5.707 19.311 1.00 95.00 212 ALA A C 1
ATOM 1545 O O . ALA A 1 212 ? -10.228 -5.876 20.527 1.00 95.00 212 ALA A O 1
ATOM 1546 N N . GLY A 1 213 ? -10.758 -4.676 18.708 1.00 94.50 213 GLY A N 1
ATOM 1547 C CA . GLY A 1 213 ? -11.559 -3.673 19.408 1.00 94.50 213 GLY A CA 1
ATOM 1548 C C . GLY A 1 213 ? -12.792 -4.268 20.089 1.00 94.50 213 GLY A C 1
ATOM 1549 O O . GLY A 1 213 ? -13.038 -3.987 21.261 1.00 94.50 213 GLY A O 1
ATOM 1550 N N . VAL A 1 214 ? -13.532 -5.144 19.401 1.00 96.19 214 VAL A N 1
ATOM 1551 C CA . VAL A 1 214 ? -14.682 -5.859 19.983 1.00 96.19 214 VAL A CA 1
ATOM 1552 C C . VAL A 1 214 ? -14.244 -6.724 21.163 1.00 96.19 214 VAL A C 1
ATOM 1554 O O . VAL A 1 214 ? -14.872 -6.674 22.220 1.00 96.19 214 VAL A O 1
ATOM 1557 N N . LEU A 1 215 ? -13.147 -7.472 21.020 1.00 96.81 215 LEU A N 1
ATOM 1558 C CA . LEU A 1 215 ? -12.593 -8.276 22.114 1.00 96.81 215 LEU A CA 1
ATOM 1559 C C . LEU A 1 215 ? -12.197 -7.407 23.314 1.00 96.81 215 LEU A C 1
ATOM 1561 O O . LEU A 1 215 ? -12.469 -7.783 24.454 1.00 96.81 215 LEU A O 1
ATOM 1565 N N . GLY A 1 216 ? -11.623 -6.226 23.072 1.00 95.06 216 GLY A N 1
ATOM 1566 C CA . GLY A 1 216 ? -11.333 -5.242 24.113 1.00 95.06 216 GLY A CA 1
ATOM 1567 C C . GLY A 1 216 ? -12.591 -4.782 24.857 1.00 95.06 216 GLY A C 1
ATOM 1568 O O . GLY A 1 216 ? -12.633 -4.845 26.084 1.00 95.06 216 GLY A O 1
ATOM 1569 N N . VAL A 1 217 ? -13.646 -4.395 24.130 1.00 96.19 217 VAL A N 1
ATOM 1570 C CA . VAL A 1 217 ? -14.939 -3.981 24.715 1.00 96.19 217 VAL A CA 1
ATOM 1571 C C . VAL A 1 217 ? -15.545 -5.091 25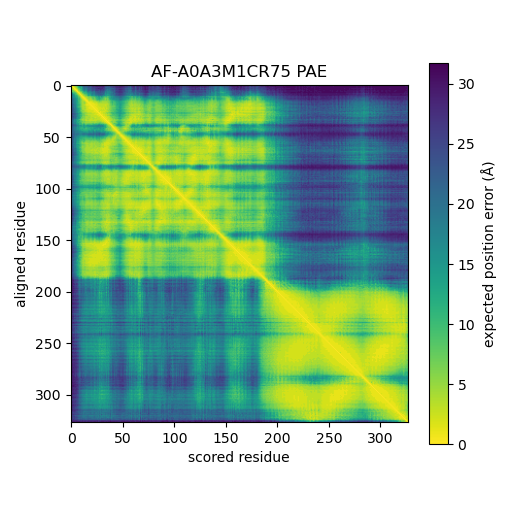.569 1.00 96.19 217 VAL A C 1
ATOM 1573 O O . VAL A 1 217 ? -15.961 -4.843 26.700 1.00 96.19 217 VAL A O 1
ATOM 1576 N N . VAL A 1 218 ? -15.568 -6.322 25.055 1.00 96.69 218 VAL A N 1
ATOM 1577 C CA . VAL A 1 218 ? -16.086 -7.487 25.786 1.00 96.69 218 VAL A CA 1
ATOM 1578 C C . VAL A 1 218 ? -15.262 -7.743 27.046 1.00 96.69 218 VAL A C 1
ATOM 1580 O O . VAL A 1 218 ? -15.836 -7.986 28.104 1.00 96.69 218 VAL A O 1
ATOM 1583 N N . SER A 1 219 ? -13.935 -7.630 26.965 1.00 95.94 219 SER A N 1
ATOM 1584 C CA . SER A 1 219 ? -13.045 -7.840 28.112 1.00 95.94 219 SER A CA 1
ATOM 1585 C C . SER A 1 219 ? -13.311 -6.830 29.230 1.00 95.94 219 SER A C 1
ATOM 1587 O O . SER A 1 219 ? -13.447 -7.217 30.390 1.00 95.94 219 SER A O 1
ATOM 1589 N N . VAL A 1 220 ? -13.460 -5.545 28.884 1.00 95.25 220 VAL A N 1
ATOM 1590 C CA . VAL A 1 220 ? -13.826 -4.493 29.848 1.00 95.25 220 VAL A CA 1
ATOM 1591 C C . VAL A 1 220 ? -15.206 -4.768 30.447 1.00 95.25 220 VAL A C 1
ATOM 1593 O O . VAL A 1 220 ? -15.359 -4.717 31.665 1.00 95.25 220 VAL A O 1
ATOM 1596 N N . ALA A 1 221 ? -16.196 -5.123 29.623 1.00 95.94 221 ALA A N 1
ATOM 1597 C CA . ALA A 1 221 ? -17.555 -5.398 30.085 1.00 95.94 221 ALA A CA 1
ATOM 1598 C C . ALA A 1 221 ? -17.610 -6.577 31.070 1.00 95.94 221 ALA A C 1
ATOM 1600 O O . ALA A 1 221 ? -18.276 -6.483 32.102 1.00 95.94 221 ALA A O 1
ATOM 1601 N N . VAL A 1 222 ? -16.893 -7.668 30.775 1.00 95.62 222 VAL A N 1
ATOM 1602 C CA . VAL A 1 222 ? -16.798 -8.846 31.651 1.00 95.62 222 VAL A CA 1
ATOM 1603 C C . VAL A 1 222 ? -16.110 -8.483 32.964 1.00 95.62 222 VAL A C 1
ATOM 1605 O O . VAL A 1 222 ? -16.630 -8.814 34.026 1.00 95.62 222 VAL A O 1
ATOM 1608 N N . ASN A 1 223 ? -14.994 -7.754 32.918 1.00 94.25 223 ASN A N 1
ATOM 1609 C CA . ASN A 1 223 ? -14.293 -7.330 34.128 1.00 94.25 223 ASN A CA 1
ATOM 1610 C C . ASN A 1 223 ? -15.175 -6.442 35.026 1.00 94.25 223 ASN A C 1
ATOM 1612 O O . ASN A 1 223 ? -15.311 -6.694 36.224 1.00 94.25 223 ASN A O 1
ATOM 1616 N N . SER A 1 224 ? -15.839 -5.438 34.444 1.00 93.69 224 SER A N 1
ATOM 1617 C CA . SER A 1 224 ? -16.772 -4.572 35.172 1.00 93.69 224 SER A CA 1
ATOM 1618 C C . SER A 1 224 ? -17.967 -5.348 35.730 1.00 93.69 224 SER A C 1
ATOM 1620 O O . SER A 1 224 ? -18.408 -5.072 36.842 1.00 93.69 224 SER A O 1
ATOM 1622 N N . TRP A 1 225 ? -18.483 -6.340 35.000 1.00 94.44 225 TRP A N 1
ATOM 1623 C CA . TRP A 1 225 ? -19.543 -7.214 35.501 1.00 94.44 225 TRP A CA 1
ATOM 1624 C C . TRP A 1 225 ? -19.106 -7.995 36.742 1.00 94.44 225 TRP A C 1
ATOM 1626 O O . TRP A 1 225 ? -19.830 -8.008 37.738 1.00 94.44 225 TRP A O 1
ATOM 1636 N N . THR A 1 226 ? -17.925 -8.614 36.708 1.00 94.62 226 THR A N 1
ATOM 1637 C CA . THR A 1 226 ? -17.386 -9.368 37.848 1.00 94.62 226 THR A CA 1
ATOM 1638 C C . THR A 1 226 ? -17.203 -8.470 39.073 1.00 94.62 226 THR A C 1
ATOM 1640 O O . THR A 1 226 ? -17.669 -8.829 40.151 1.00 94.62 226 THR A O 1
ATOM 1643 N N . SER A 1 227 ? -16.666 -7.257 38.895 1.00 90.31 227 SER A N 1
ATOM 1644 C CA . SER A 1 227 ? -16.532 -6.260 39.972 1.00 90.31 227 SER A CA 1
ATOM 1645 C C . SER A 1 227 ? -17.876 -5.925 40.642 1.00 90.31 227 SER A C 1
ATOM 1647 O O . SER A 1 227 ? -17.977 -5.867 41.871 1.00 90.31 227 SER A O 1
ATOM 1649 N N . VAL A 1 228 ? -18.952 -5.782 39.853 1.00 91.69 228 VAL A N 1
ATOM 1650 C CA . VAL A 1 228 ? -20.310 -5.551 40.382 1.00 91.69 228 VAL A CA 1
ATOM 1651 C C . VAL A 1 228 ? -20.801 -6.739 41.207 1.00 91.69 228 VAL A C 1
ATOM 1653 O O . VAL A 1 228 ? -21.452 -6.540 42.231 1.00 91.69 228 VAL A O 1
ATOM 1656 N N . VAL A 1 229 ? -20.516 -7.970 40.773 1.00 91.94 229 VAL A N 1
ATOM 1657 C CA . VAL A 1 229 ? -20.918 -9.187 41.492 1.00 91.94 229 VAL A CA 1
ATOM 1658 C C . VAL A 1 229 ? -20.170 -9.319 42.818 1.00 91.94 229 VAL A C 1
ATOM 1660 O O . VAL A 1 229 ? -20.816 -9.563 43.835 1.00 91.94 229 VAL A O 1
ATOM 1663 N N . GLU A 1 230 ? -18.854 -9.104 42.826 1.00 92.69 230 GLU A N 1
ATOM 1664 C CA . GLU A 1 230 ? -18.011 -9.181 44.030 1.00 92.69 230 GLU A CA 1
ATOM 1665 C C . GLU A 1 230 ? -18.420 -8.153 45.091 1.00 92.69 230 GLU A C 1
ATOM 1667 O O . GLU A 1 230 ? -18.462 -8.456 46.281 1.00 92.69 230 GLU A O 1
ATOM 1672 N N . ARG A 1 231 ? -18.793 -6.941 44.665 1.00 91.56 231 ARG A N 1
ATOM 1673 C CA . ARG A 1 231 ? -19.173 -5.836 45.559 1.00 91.56 231 ARG A CA 1
ATOM 1674 C C . ARG A 1 231 ? -20.686 -5.700 45.754 1.00 91.56 231 ARG A C 1
ATOM 1676 O O . ARG A 1 231 ? -21.169 -4.647 46.173 1.00 91.56 231 ARG A O 1
ATOM 1683 N N . ARG A 1 232 ? -21.472 -6.751 45.483 1.00 91.12 232 ARG A N 1
ATOM 1684 C CA . ARG A 1 232 ? -22.949 -6.712 45.580 1.00 91.12 232 ARG A CA 1
ATOM 1685 C C . ARG A 1 232 ? -23.467 -6.253 46.941 1.00 91.12 232 ARG A C 1
ATOM 1687 O O . ARG A 1 232 ? -24.413 -5.468 46.983 1.00 91.12 232 ARG A O 1
ATOM 1694 N N . VAL A 1 233 ? -22.864 -6.732 48.031 1.00 92.25 233 VAL A N 1
ATOM 1695 C CA . VAL A 1 233 ? -23.263 -6.361 49.399 1.00 92.25 233 VAL A CA 1
ATOM 1696 C C . VAL A 1 233 ? -23.006 -4.875 49.643 1.00 92.25 233 VAL A C 1
ATOM 1698 O O . VAL A 1 233 ? -23.890 -4.176 50.119 1.00 92.25 233 VAL A O 1
ATOM 1701 N N . GLU A 1 234 ? -21.851 -4.356 49.224 1.00 91.56 234 GLU A N 1
ATOM 1702 C CA . GLU A 1 234 ? -21.526 -2.930 49.331 1.00 91.56 234 GLU A CA 1
ATOM 1703 C C . GLU A 1 234 ? -22.533 -2.055 48.566 1.00 91.56 234 GLU A C 1
ATOM 1705 O O . GLU A 1 234 ? -23.033 -1.061 49.098 1.00 91.56 234 GLU A O 1
ATOM 1710 N N . LEU A 1 235 ? -22.874 -2.443 47.332 1.00 92.44 235 LEU A N 1
ATOM 1711 C CA . LEU A 1 235 ? -23.860 -1.737 46.509 1.00 92.44 235 LEU A CA 1
ATOM 1712 C C . LEU A 1 235 ? -25.249 -1.731 47.164 1.00 92.44 235 LEU A C 1
ATOM 1714 O O . LEU A 1 235 ? -25.913 -0.693 47.175 1.00 92.44 235 LEU A O 1
ATOM 1718 N N . ALA A 1 236 ? -25.673 -2.856 47.748 1.00 92.19 236 ALA A N 1
ATOM 1719 C CA . ALA A 1 236 ? -26.926 -2.959 48.493 1.00 92.19 236 ALA A CA 1
ATOM 1720 C C . ALA A 1 236 ? -26.945 -2.029 49.714 1.00 92.19 236 ALA A C 1
ATOM 1722 O O . ALA A 1 236 ? -27.910 -1.287 49.904 1.00 92.19 236 ALA A O 1
ATOM 1723 N N . THR A 1 237 ? -25.855 -1.987 50.483 1.00 94.00 237 THR A N 1
ATOM 1724 C CA . THR A 1 237 ? -25.723 -1.087 51.635 1.00 94.00 237 THR A CA 1
ATOM 1725 C C . THR A 1 237 ? -25.769 0.381 51.205 1.00 94.00 237 THR A C 1
ATOM 1727 O O . THR A 1 237 ? -26.487 1.177 51.806 1.00 94.00 237 THR A O 1
ATOM 1730 N N . ARG A 1 238 ? -25.089 0.758 50.110 1.00 93.56 238 ARG A N 1
ATOM 1731 C CA . ARG A 1 238 ? -25.143 2.127 49.556 1.00 93.56 238 ARG A CA 1
ATOM 1732 C C . ARG A 1 238 ? -26.555 2.523 49.109 1.00 93.56 238 ARG A C 1
ATOM 1734 O O . ARG A 1 238 ? -26.939 3.682 49.267 1.00 93.56 238 ARG A O 1
ATOM 1741 N N . MET A 1 239 ? -27.332 1.588 48.562 1.00 93.56 239 MET A N 1
ATOM 1742 C CA . MET A 1 239 ? -28.731 1.837 48.196 1.00 93.56 239 MET A CA 1
ATOM 1743 C C . MET A 1 239 ? -29.640 1.967 49.422 1.00 93.56 239 MET A C 1
ATOM 1745 O O . MET A 1 239 ? -30.504 2.840 49.437 1.00 93.56 239 MET A O 1
ATOM 1749 N N . ALA A 1 240 ? -29.408 1.179 50.476 1.00 92.56 240 ALA A N 1
ATOM 1750 C CA . ALA A 1 240 ? -30.127 1.305 51.746 1.00 92.56 240 ALA A CA 1
ATOM 1751 C C . ALA A 1 240 ? -29.872 2.660 52.437 1.00 92.56 240 ALA A C 1
ATOM 1753 O O . ALA A 1 240 ? -30.759 3.196 53.094 1.00 92.56 240 ALA A O 1
ATOM 1754 N N . LEU A 1 241 ? -28.689 3.247 52.224 1.00 93.38 241 LEU A N 1
ATOM 1755 C CA . LEU A 1 241 ? -28.332 4.598 52.675 1.00 93.38 241 LEU A CA 1
ATOM 1756 C C . LEU A 1 241 ? -28.902 5.725 51.785 1.00 93.38 241 LEU A C 1
ATOM 1758 O O . LEU A 1 241 ? -28.645 6.898 52.048 1.00 93.38 241 LEU A O 1
ATOM 1762 N N . GLY A 1 242 ? -29.669 5.398 50.737 1.00 92.19 242 GLY A N 1
ATOM 1763 C CA . GLY A 1 242 ? -30.373 6.368 49.889 1.00 92.19 242 GLY A CA 1
ATOM 1764 C C . GLY A 1 242 ? -29.730 6.656 48.527 1.00 92.19 242 GLY A C 1
ATOM 1765 O O . GLY A 1 242 ? -30.205 7.536 47.804 1.00 92.19 242 GLY A O 1
ATOM 1766 N N . SER A 1 243 ? -28.672 5.940 48.125 1.00 94.12 243 SER A N 1
ATOM 1767 C CA . SER A 1 243 ? -28.148 6.055 46.756 1.00 94.12 243 SER A CA 1
ATOM 1768 C C . SER A 1 243 ? -29.111 5.425 45.746 1.00 94.12 243 SER A C 1
ATOM 1770 O O . SER A 1 243 ? -29.605 4.318 45.942 1.00 94.12 243 SER A O 1
ATOM 1772 N N . THR A 1 244 ? -29.361 6.102 44.623 1.00 93.12 244 THR A N 1
ATOM 1773 C CA . THR A 1 244 ? -30.196 5.531 43.557 1.00 93.12 244 THR A CA 1
ATOM 1774 C C . THR A 1 244 ? -29.389 4.568 42.688 1.00 93.12 244 THR A C 1
ATOM 1776 O O . THR A 1 244 ? -28.252 4.855 42.308 1.00 93.12 244 THR A O 1
ATOM 1779 N N . ALA A 1 245 ? -30.016 3.465 42.274 1.00 89.88 245 ALA A N 1
ATOM 1780 C CA . ALA A 1 245 ? -29.462 2.517 41.304 1.00 89.88 245 ALA A CA 1
ATOM 1781 C C . ALA A 1 245 ? -28.911 3.195 40.035 1.00 89.88 245 ALA A C 1
ATOM 1783 O O . ALA A 1 245 ? -27.867 2.809 39.515 1.00 89.88 245 ALA A O 1
ATOM 1784 N N . ARG A 1 246 ? -29.587 4.250 39.558 1.00 91.50 246 ARG A N 1
ATOM 1785 C CA . ARG A 1 246 ? -29.152 5.036 38.395 1.00 91.50 246 ARG A CA 1
ATOM 1786 C C . ARG A 1 246 ? -27.819 5.747 38.637 1.00 91.50 246 ARG A C 1
ATOM 1788 O O . ARG A 1 246 ? -26.998 5.789 37.728 1.00 91.50 246 ARG A O 1
ATOM 1795 N N . ARG A 1 247 ? -27.601 6.295 39.838 1.00 94.94 247 ARG A N 1
ATOM 1796 C CA . ARG A 1 247 ? -26.354 6.985 40.201 1.00 94.94 247 ARG A CA 1
ATOM 1797 C C . ARG A 1 247 ? -25.181 6.006 40.252 1.00 94.94 247 ARG A C 1
ATOM 1799 O O . ARG A 1 247 ? -24.152 6.271 39.639 1.00 94.94 247 ARG A O 1
ATOM 1806 N N . LEU A 1 248 ? -25.375 4.855 40.895 1.00 93.94 248 LEU A N 1
ATOM 1807 C CA . LEU A 1 248 ? -24.375 3.781 40.929 1.00 93.94 248 LEU A CA 1
ATOM 1808 C C . LEU A 1 248 ? -24.094 3.230 39.519 1.00 93.94 248 LEU A C 1
ATOM 1810 O O . LEU A 1 248 ? -22.947 3.003 39.153 1.00 93.94 248 LEU A O 1
ATOM 1814 N N . GLY A 1 249 ? -25.126 3.087 38.682 1.00 93.38 249 GLY A N 1
ATOM 1815 C CA . GLY A 1 249 ? -24.966 2.707 37.277 1.00 93.38 249 GLY A CA 1
ATOM 1816 C C . GLY A 1 249 ? -24.155 3.726 36.467 1.00 93.38 249 GLY A C 1
ATOM 1817 O O . GLY A 1 249 ? -23.290 3.333 35.690 1.00 93.38 249 GLY A O 1
ATOM 1818 N N . SER A 1 250 ? -24.384 5.031 36.661 1.00 94.88 250 SER A N 1
ATOM 1819 C CA . SER A 1 250 ? -23.591 6.068 35.984 1.00 94.88 250 SER A CA 1
ATOM 1820 C C . SER A 1 250 ? -22.126 6.086 36.425 1.00 94.88 250 SER A C 1
ATOM 1822 O O . SER A 1 250 ? -21.263 6.344 35.595 1.00 94.88 250 SER A O 1
ATOM 1824 N N . GLU A 1 251 ? -21.837 5.756 37.688 1.00 94.56 251 GLU A N 1
ATOM 1825 C CA . GLU A 1 251 ? -20.466 5.627 38.201 1.00 94.56 251 GLU A CA 1
ATOM 1826 C C . GLU A 1 251 ? -19.707 4.513 37.464 1.00 94.56 251 GLU A C 1
ATOM 1828 O O . GLU A 1 251 ? -18.596 4.741 36.999 1.00 94.56 251 GLU A O 1
ATOM 1833 N N . ILE A 1 252 ? -20.357 3.367 37.229 1.00 94.19 252 ILE A N 1
ATOM 1834 C CA . ILE A 1 252 ? -19.779 2.243 36.469 1.00 94.19 252 ILE A CA 1
ATOM 1835 C C . ILE A 1 252 ? -19.498 2.626 35.013 1.00 94.19 252 ILE A C 1
ATOM 1837 O O . ILE A 1 252 ? -18.454 2.276 34.468 1.00 94.19 252 ILE A O 1
ATOM 1841 N N . VAL A 1 253 ? -20.416 3.350 34.363 1.00 96.31 253 VAL A N 1
ATOM 1842 C CA . VAL A 1 253 ? -20.192 3.817 32.984 1.00 96.31 253 VAL A CA 1
ATOM 1843 C C . VAL A 1 253 ? -19.020 4.793 32.934 1.00 96.31 253 VAL A C 1
ATOM 1845 O O . VAL A 1 253 ? -18.208 4.709 32.015 1.00 96.31 253 VAL A O 1
ATOM 1848 N N . VAL A 1 254 ? -18.900 5.696 33.911 1.00 96.94 254 VAL A N 1
ATOM 1849 C CA . VAL A 1 254 ? -17.773 6.635 34.002 1.00 96.94 254 VAL A CA 1
ATOM 1850 C C . VAL A 1 254 ? -16.462 5.888 34.238 1.00 96.94 254 VAL A C 1
ATOM 1852 O O . VAL A 1 254 ? -15.499 6.146 33.523 1.00 96.94 254 VAL A O 1
ATOM 1855 N N . GLU A 1 255 ? -16.423 4.923 35.157 1.00 95.31 255 GLU A N 1
ATOM 1856 C CA . GLU A 1 255 ? -15.242 4.091 35.412 1.00 95.31 255 GLU A CA 1
ATOM 1857 C C . GLU A 1 255 ? -14.800 3.352 34.140 1.00 95.31 255 GLU A C 1
ATOM 1859 O O . GLU A 1 255 ? -13.646 3.461 33.723 1.00 95.31 255 GLU A O 1
ATOM 1864 N N . ALA A 1 256 ? -15.733 2.693 33.447 1.00 96.25 256 ALA A N 1
ATOM 1865 C CA . ALA A 1 256 ? -15.444 2.009 32.189 1.00 96.25 256 ALA A CA 1
ATOM 1866 C C . ALA A 1 256 ? -15.005 2.984 31.078 1.00 96.25 256 ALA A C 1
ATOM 1868 O O . ALA A 1 256 ? -14.112 2.670 30.291 1.00 96.25 256 ALA A O 1
ATOM 1869 N N . SER A 1 257 ? -15.575 4.192 31.032 1.00 97.56 257 SER A N 1
ATOM 1870 C CA . SER A 1 257 ? -15.172 5.249 30.091 1.00 97.56 257 SER A CA 1
ATOM 1871 C C . SER A 1 257 ? -13.756 5.759 30.364 1.00 97.56 257 SER A C 1
ATOM 1873 O O . SER A 1 257 ? -13.024 6.038 29.419 1.00 97.56 257 SER A O 1
ATOM 1875 N N . LEU A 1 258 ? -13.344 5.855 31.633 1.00 97.81 258 LEU A N 1
ATOM 1876 C CA . LEU A 1 258 ? -11.981 6.226 32.029 1.00 97.81 258 LEU A CA 1
ATOM 1877 C C . LEU A 1 258 ? -10.972 5.127 31.678 1.00 97.81 258 LEU A C 1
ATOM 1879 O O . LEU A 1 258 ? -9.878 5.430 31.202 1.00 97.81 258 LEU A O 1
ATOM 1883 N N . VAL A 1 259 ? -11.352 3.855 31.832 1.00 96.62 259 VAL A N 1
ATOM 1884 C CA . VAL A 1 259 ? -10.555 2.724 31.328 1.00 96.62 259 VAL A CA 1
ATOM 1885 C C . VAL A 1 259 ? -10.418 2.809 29.805 1.00 96.62 259 VAL A C 1
ATOM 1887 O O . VAL A 1 259 ? -9.316 2.671 29.278 1.00 96.62 259 VAL A O 1
ATOM 1890 N N . GLY A 1 260 ? -11.509 3.116 29.098 1.00 96.44 260 GLY A N 1
ATOM 1891 C CA . GLY A 1 260 ? -11.509 3.357 27.654 1.00 96.44 260 GLY A CA 1
ATOM 1892 C C . GLY A 1 260 ? -10.634 4.542 27.228 1.00 96.44 260 GLY A C 1
ATOM 1893 O O . GLY A 1 260 ? -9.908 4.444 26.239 1.00 96.44 260 GLY A O 1
ATOM 1894 N N . LEU A 1 261 ? -10.639 5.636 27.997 1.00 97.88 261 LEU A N 1
ATOM 1895 C CA . LEU A 1 261 ? -9.763 6.793 27.797 1.00 97.88 261 LEU A CA 1
ATOM 1896 C C . LEU A 1 261 ? -8.289 6.392 27.909 1.00 97.88 261 LEU A C 1
ATOM 1898 O O . LEU A 1 261 ? -7.496 6.701 27.020 1.00 97.88 261 LEU A O 1
ATOM 1902 N N . ALA A 1 262 ? -7.931 5.685 28.983 1.00 97.25 262 ALA A N 1
ATOM 1903 C CA . ALA A 1 262 ? -6.570 5.216 29.212 1.00 97.25 262 ALA A CA 1
ATOM 1904 C C . ALA A 1 262 ? -6.122 4.249 28.106 1.00 97.25 262 ALA A C 1
ATOM 1906 O O . ALA A 1 262 ? -5.038 4.413 27.549 1.00 97.25 262 ALA A O 1
ATOM 1907 N N . ALA A 1 263 ? -6.977 3.297 27.724 1.00 95.38 263 ALA A N 1
ATOM 1908 C CA . ALA A 1 263 ? -6.712 2.373 26.627 1.00 95.38 263 ALA A CA 1
ATOM 1909 C C . ALA A 1 263 ? -6.537 3.101 25.284 1.00 95.38 263 ALA A C 1
ATOM 1911 O O . ALA A 1 263 ? -5.622 2.777 24.532 1.00 95.38 263 ALA A O 1
ATOM 1912 N N . GLY A 1 264 ? -7.362 4.113 24.995 1.00 95.94 264 GLY A N 1
ATOM 1913 C CA . GLY A 1 264 ? -7.248 4.937 23.792 1.00 95.94 264 GLY A CA 1
ATOM 1914 C C . GLY A 1 264 ? -5.941 5.731 23.745 1.00 95.94 264 GLY A C 1
ATOM 1915 O O . GLY A 1 264 ? -5.256 5.728 22.723 1.00 95.94 264 GLY A O 1
ATOM 1916 N N . LEU A 1 265 ? -5.548 6.359 24.858 1.00 97.56 265 LEU A N 1
ATOM 1917 C CA . LEU A 1 265 ? -4.274 7.077 24.969 1.00 97.56 265 LEU A CA 1
ATOM 1918 C C . LEU A 1 265 ? -3.074 6.141 24.791 1.00 97.56 265 LEU A C 1
ATOM 1920 O O . LEU A 1 265 ? -2.159 6.463 24.029 1.00 97.56 265 LEU A O 1
ATOM 1924 N N . LEU A 1 266 ? -3.095 4.976 25.447 1.00 96.75 266 LEU A N 1
ATOM 1925 C CA . LEU A 1 266 ? -2.057 3.949 25.320 1.00 96.75 266 LEU A CA 1
ATOM 1926 C C . LEU A 1 266 ? -1.995 3.372 23.901 1.00 96.75 266 LEU A C 1
ATOM 1928 O O . LEU A 1 266 ? -0.911 3.190 23.355 1.00 96.75 266 LEU A O 1
ATOM 1932 N N . GLY A 1 267 ? -3.145 3.133 23.272 1.00 94.62 267 GLY A N 1
ATOM 1933 C CA . GLY A 1 267 ? -3.227 2.642 21.898 1.00 94.62 267 GLY A CA 1
ATOM 1934 C C . GLY A 1 267 ? -2.665 3.642 20.889 1.00 94.62 267 GLY A C 1
ATOM 1935 O O . GLY A 1 267 ? -1.889 3.259 20.016 1.00 94.62 267 GLY A O 1
ATOM 1936 N N . VAL A 1 268 ? -2.993 4.931 21.034 1.00 95.50 268 VAL A N 1
ATOM 1937 C CA . VAL A 1 268 ? -2.442 5.997 20.182 1.00 95.50 268 VAL A CA 1
ATOM 1938 C C . VAL A 1 268 ? -0.938 6.132 20.371 1.00 95.50 268 VAL A C 1
ATOM 1940 O O . VAL A 1 268 ? -0.212 6.180 19.382 1.00 95.50 268 VAL A O 1
ATOM 1943 N N . THR A 1 269 ? -0.450 6.165 21.613 1.00 95.81 269 THR A N 1
ATOM 1944 C CA . THR A 1 269 ? 0.996 6.259 21.870 1.00 95.81 269 THR A CA 1
ATOM 1945 C C . THR A 1 269 ? 1.737 5.050 21.309 1.00 95.81 269 THR A C 1
ATOM 1947 O O . THR A 1 269 ? 2.682 5.234 20.548 1.00 95.81 269 THR A O 1
ATOM 1950 N N . ALA A 1 270 ? 1.271 3.829 21.576 1.00 95.12 270 ALA A N 1
ATOM 1951 C CA . ALA A 1 270 ? 1.872 2.617 21.024 1.00 95.12 270 ALA A CA 1
ATOM 1952 C C . ALA A 1 270 ? 1.842 2.592 19.485 1.00 95.12 270 ALA A C 1
ATOM 1954 O O . ALA A 1 270 ? 2.843 2.249 18.856 1.00 95.12 270 ALA A O 1
ATOM 1955 N N . GLY A 1 271 ? 0.726 2.996 18.870 1.00 92.94 271 GLY A N 1
ATOM 1956 C CA . GLY A 1 271 ? 0.577 3.056 17.415 1.00 92.94 271 GLY A CA 1
ATOM 1957 C C . GLY A 1 271 ? 1.509 4.078 16.760 1.00 92.94 271 GLY A C 1
ATOM 1958 O O . GLY A 1 271 ? 2.176 3.757 15.777 1.00 92.94 271 GLY A O 1
ATOM 1959 N N . LEU A 1 272 ? 1.609 5.285 17.328 1.00 93.50 272 LEU A N 1
ATOM 1960 C CA . LEU A 1 272 ? 2.521 6.326 16.846 1.00 93.50 272 LEU A CA 1
ATOM 1961 C C . LEU A 1 272 ? 3.982 5.900 17.006 1.00 93.50 272 LEU A C 1
ATOM 1963 O O . LEU A 1 272 ? 4.744 5.972 16.045 1.00 93.50 272 LEU A O 1
ATOM 1967 N N . THR A 1 273 ? 4.375 5.414 18.186 1.00 94.00 273 THR A N 1
ATOM 1968 C CA . THR A 1 273 ? 5.749 4.960 18.438 1.00 94.00 273 THR A CA 1
ATOM 1969 C C . THR A 1 273 ? 6.125 3.791 17.530 1.00 94.00 273 THR A C 1
ATOM 1971 O O . THR A 1 273 ? 7.202 3.807 16.938 1.00 94.00 273 THR A O 1
ATOM 1974 N N . GLY A 1 274 ? 5.233 2.811 17.358 1.00 92.94 274 GLY A N 1
ATOM 1975 C CA . GLY A 1 274 ? 5.444 1.687 16.447 1.00 92.94 274 GLY A CA 1
ATOM 1976 C C . GLY A 1 274 ? 5.583 2.132 14.990 1.00 92.94 274 GLY A C 1
ATOM 1977 O O . GLY A 1 274 ? 6.503 1.693 14.303 1.00 92.94 274 GLY A O 1
ATOM 1978 N N . GLY A 1 275 ? 4.725 3.052 14.536 1.00 91.38 275 GLY A N 1
ATOM 1979 C CA . GLY A 1 275 ? 4.790 3.616 13.186 1.00 91.38 275 GLY A CA 1
ATOM 1980 C C . GLY A 1 275 ? 6.082 4.392 12.926 1.00 91.38 275 GLY A C 1
ATOM 1981 O O . GLY A 1 275 ? 6.735 4.175 11.906 1.00 91.38 275 GLY A O 1
ATOM 1982 N N . VAL A 1 276 ? 6.497 5.247 13.868 1.00 92.31 276 VAL A N 1
ATOM 1983 C CA . VAL A 1 276 ? 7.757 6.006 13.782 1.00 92.31 276 VAL A CA 1
ATOM 1984 C C . VAL A 1 276 ? 8.960 5.067 13.749 1.00 92.31 276 VAL A C 1
ATOM 1986 O O . VAL A 1 276 ? 9.831 5.230 12.897 1.00 92.31 276 VAL A O 1
ATOM 1989 N N . LEU A 1 277 ? 9.002 4.062 14.629 1.00 93.25 277 LEU A N 1
ATOM 1990 C CA . LEU A 1 277 ? 10.096 3.093 14.667 1.00 93.25 277 LEU A CA 1
ATOM 1991 C C . LEU A 1 277 ? 10.179 2.295 13.360 1.00 93.25 277 LEU A C 1
ATOM 1993 O O . LEU A 1 277 ? 11.258 2.148 12.791 1.00 93.25 277 LEU A O 1
ATOM 1997 N N . PHE A 1 278 ? 9.040 1.827 12.849 1.00 91.00 278 PHE A N 1
ATOM 1998 C CA . PHE A 1 278 ? 8.986 1.097 11.587 1.00 91.00 278 PHE A CA 1
ATOM 1999 C C . PHE A 1 278 ? 9.458 1.954 10.405 1.00 91.00 278 PHE A C 1
ATOM 2001 O O . PHE A 1 278 ? 10.265 1.491 9.596 1.00 91.00 278 PHE A O 1
ATOM 2008 N N . GLY A 1 279 ? 8.998 3.208 10.331 1.00 90.81 279 GLY A N 1
ATOM 2009 C CA . GLY A 1 279 ? 9.409 4.163 9.302 1.00 90.81 279 GLY A CA 1
ATOM 2010 C C . GLY A 1 279 ? 10.904 4.473 9.353 1.00 90.81 279 GLY A C 1
ATOM 2011 O O . GLY A 1 279 ? 11.561 4.476 8.314 1.00 90.81 279 GLY A O 1
ATOM 2012 N N . ALA A 1 280 ? 11.460 4.645 10.556 1.00 89.06 280 ALA A N 1
ATOM 2013 C CA . ALA A 1 280 ? 12.888 4.878 10.755 1.00 89.06 280 ALA A CA 1
ATOM 2014 C C . ALA A 1 280 ? 13.748 3.693 10.284 1.00 89.06 280 ALA A C 1
ATOM 2016 O O . ALA A 1 280 ? 14.780 3.902 9.651 1.00 89.06 280 ALA A O 1
ATOM 2017 N N . LEU A 1 281 ? 13.311 2.454 10.536 1.00 93.06 281 LEU A N 1
ATOM 2018 C CA . LEU A 1 281 ? 14.036 1.244 10.127 1.00 93.06 281 LEU A CA 1
ATOM 2019 C C . LEU A 1 281 ? 14.033 1.010 8.606 1.00 93.06 281 LEU A C 1
ATOM 2021 O O . LEU A 1 281 ? 14.965 0.401 8.088 1.00 93.06 281 LEU A O 1
ATOM 2025 N N . HIS A 1 282 ? 13.010 1.492 7.893 1.00 90.38 282 HIS A N 1
ATOM 2026 C CA . HIS A 1 282 ? 12.832 1.263 6.450 1.00 90.38 282 HIS A CA 1
ATOM 2027 C C . HIS A 1 282 ? 13.045 2.520 5.593 1.00 90.38 282 HIS A C 1
ATOM 2029 O O . HIS A 1 282 ? 12.822 2.478 4.384 1.00 90.38 282 HIS A O 1
ATOM 2035 N N . ALA A 1 283 ? 13.470 3.634 6.202 1.00 86.56 283 ALA A N 1
ATOM 2036 C CA . ALA A 1 283 ? 13.616 4.939 5.555 1.00 86.56 283 ALA A CA 1
ATOM 2037 C C . ALA A 1 283 ? 12.344 5.397 4.806 1.00 86.56 283 ALA A C 1
ATOM 2039 O O . ALA A 1 283 ? 12.415 5.978 3.722 1.00 86.56 283 ALA A O 1
ATOM 2040 N N . TRP A 1 284 ? 11.167 5.119 5.375 1.00 83.69 284 TRP A N 1
ATOM 2041 C CA . TRP A 1 284 ? 9.879 5.500 4.791 1.00 83.69 284 TRP A CA 1
ATOM 2042 C C . TRP A 1 284 ? 9.343 6.800 5.401 1.00 83.69 284 TRP A C 1
ATOM 2044 O O . TRP A 1 284 ? 9.353 6.943 6.628 1.00 83.69 284 TRP A O 1
ATOM 2054 N N . PRO A 1 285 ? 8.837 7.741 4.579 1.00 76.50 285 PRO A N 1
ATOM 2055 C CA . PRO A 1 285 ? 8.216 8.958 5.082 1.00 76.50 285 PRO A CA 1
ATOM 2056 C C . PRO A 1 285 ? 6.899 8.611 5.785 1.00 76.50 285 PRO A C 1
ATOM 2058 O O . PRO A 1 285 ? 5.931 8.196 5.151 1.00 76.50 285 PRO A O 1
ATOM 2061 N N . MET A 1 286 ? 6.860 8.778 7.108 1.00 82.44 286 MET A N 1
ATOM 2062 C CA . MET A 1 286 ? 5.650 8.565 7.903 1.00 82.44 286 MET A CA 1
ATOM 2063 C C . MET A 1 286 ? 4.858 9.862 8.024 1.00 82.44 286 MET A C 1
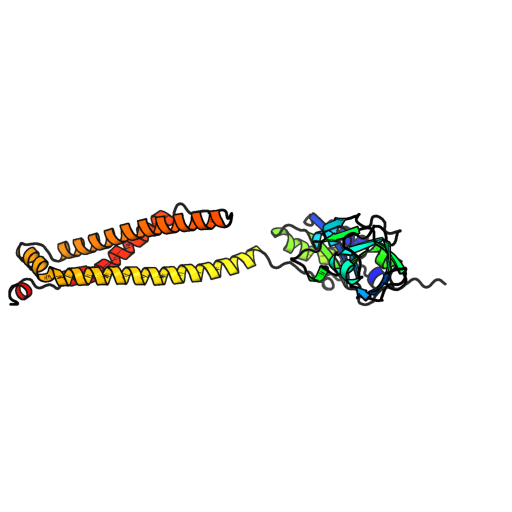ATOM 2065 O O . MET A 1 286 ? 5.334 10.842 8.596 1.00 82.44 286 MET A O 1
ATOM 2069 N N . ALA A 1 287 ? 3.631 9.848 7.510 1.00 83.19 287 ALA A N 1
ATOM 2070 C CA . ALA A 1 287 ? 2.671 10.929 7.670 1.00 83.19 287 ALA A CA 1
ATOM 2071 C C . ALA A 1 287 ? 1.531 10.468 8.583 1.00 83.19 287 ALA A C 1
ATOM 2073 O O . ALA A 1 287 ? 0.839 9.493 8.291 1.00 83.19 287 ALA A O 1
ATOM 2074 N N . PHE A 1 288 ? 1.323 11.186 9.685 1.00 85.00 288 PHE A N 1
ATOM 2075 C CA . PHE A 1 288 ? 0.209 10.951 10.600 1.00 85.00 288 PHE A CA 1
ATOM 2076 C C . PHE A 1 288 ? -0.823 12.063 10.441 1.00 85.00 288 PHE A C 1
ATOM 2078 O O . PHE A 1 288 ? -0.481 13.245 10.415 1.00 85.00 288 PHE A O 1
ATOM 2085 N N . SER A 1 289 ? -2.100 11.693 10.347 1.00 88.38 289 SER A N 1
ATOM 2086 C CA . SER A 1 289 ? -3.184 12.673 10.330 1.00 88.38 289 SER A CA 1
ATOM 2087 C C . SER A 1 289 ? -3.360 13.281 11.720 1.00 88.38 289 SER A C 1
ATOM 2089 O O . SER A 1 289 ? -3.491 12.558 12.706 1.00 88.38 289 SER A O 1
ATOM 2091 N N . ALA A 1 290 ? -3.449 14.610 11.811 1.00 88.31 290 ALA A N 1
ATOM 2092 C CA . ALA A 1 290 ? -3.727 15.291 13.079 1.00 88.31 290 ALA A CA 1
ATOM 2093 C C . ALA A 1 290 ? -5.061 14.842 13.715 1.00 88.31 290 ALA A C 1
ATOM 2095 O O . ALA A 1 290 ? -5.221 14.891 14.932 1.00 88.31 290 ALA A O 1
ATOM 2096 N N . TRP A 1 291 ? -6.002 14.356 12.899 1.00 92.94 291 TRP A N 1
ATOM 2097 C CA . TRP A 1 291 ? -7.321 13.911 13.343 1.00 92.94 291 TRP A CA 1
ATOM 2098 C C . TRP A 1 291 ? -7.366 12.453 13.812 1.00 92.94 291 TRP A C 1
ATOM 2100 O O . TRP A 1 291 ? -8.286 12.094 14.545 1.00 92.94 291 TRP A O 1
ATOM 2110 N N . SER A 1 292 ? -6.401 11.600 13.444 1.00 90.00 292 SER A N 1
ATOM 2111 C CA . SER A 1 292 ? -6.473 10.172 13.792 1.00 90.00 292 SER A CA 1
ATOM 2112 C C . SER A 1 292 ? -6.320 9.929 15.293 1.00 90.00 292 SER A C 1
ATOM 2114 O O . SER A 1 292 ? -7.042 9.110 15.857 1.00 90.00 292 SER A O 1
ATOM 2116 N N . SER A 1 293 ? -5.429 10.671 15.952 1.00 93.88 293 SER A N 1
ATOM 2117 C CA . SER A 1 293 ? -5.176 10.558 17.393 1.00 93.88 293 SER A CA 1
ATOM 2118 C C . SER A 1 293 ? -6.396 10.922 18.254 1.00 93.88 293 SER A C 1
ATOM 2120 O O . SER A 1 293 ? -6.827 10.073 19.037 1.00 93.88 293 SER A O 1
ATOM 2122 N N . PRO A 1 294 ? -7.012 12.118 18.125 1.00 95.56 294 PRO A N 1
ATOM 2123 C CA . PRO A 1 294 ? -8.193 12.453 18.920 1.00 95.56 294 PRO A CA 1
ATOM 2124 C C . PRO A 1 294 ? -9.379 11.532 18.613 1.00 95.56 294 PRO A C 1
ATOM 2126 O O . PRO A 1 294 ? -10.117 11.174 19.529 1.00 95.56 294 PRO A O 1
ATOM 2129 N N . LEU A 1 295 ? -9.539 11.089 17.360 1.00 95.00 295 LEU A N 1
ATOM 2130 C CA . LEU A 1 295 ? -10.613 10.170 16.985 1.00 95.00 295 LEU A CA 1
ATOM 2131 C C . LEU A 1 295 ? -10.437 8.787 17.628 1.00 95.00 295 LEU A C 1
ATOM 2133 O O . LEU A 1 295 ? -11.407 8.214 18.116 1.00 95.00 295 LEU A O 1
ATOM 2137 N N . ALA A 1 296 ? -9.208 8.269 17.682 1.00 93.94 296 ALA A N 1
ATOM 2138 C CA . ALA A 1 296 ? -8.903 7.001 18.339 1.00 93.94 296 ALA A CA 1
ATOM 2139 C C . ALA A 1 296 ? -9.130 7.064 19.859 1.00 93.94 296 ALA A C 1
ATOM 2141 O O . ALA A 1 296 ? -9.717 6.145 20.431 1.00 93.94 296 ALA A O 1
ATOM 2142 N N . VAL A 1 297 ? -8.740 8.166 20.511 1.00 97.12 297 VAL A N 1
ATOM 2143 C CA . VAL A 1 297 ? -9.016 8.376 21.943 1.00 97.12 297 VAL A CA 1
ATOM 2144 C C . VAL A 1 297 ? -10.523 8.459 22.198 1.00 97.12 297 VAL A C 1
ATOM 2146 O O . VAL A 1 297 ? -11.030 7.778 23.088 1.00 97.12 297 VAL A O 1
ATOM 2149 N N . ALA A 1 298 ? -11.257 9.228 21.389 1.00 97.31 298 ALA A N 1
ATOM 2150 C CA . ALA A 1 298 ? -12.712 9.327 21.493 1.00 97.31 298 ALA A CA 1
ATOM 2151 C C . ALA A 1 298 ? -13.398 7.969 21.275 1.00 97.31 298 ALA A C 1
ATOM 2153 O O . ALA A 1 298 ? -14.306 7.611 22.025 1.00 97.31 298 ALA A O 1
ATOM 2154 N N . ALA A 1 299 ? -12.934 7.181 20.302 1.00 95.75 299 ALA A N 1
ATOM 2155 C CA . ALA A 1 299 ? -13.418 5.825 20.075 1.00 95.75 299 ALA A CA 1
ATOM 2156 C C . ALA A 1 299 ? -13.167 4.917 21.289 1.00 95.75 299 ALA A C 1
ATOM 2158 O O . ALA A 1 299 ? -14.057 4.157 21.659 1.00 95.75 299 ALA A O 1
ATOM 2159 N N . GLY A 1 300 ? -12.010 5.037 21.950 1.00 96.50 300 GLY A N 1
ATOM 2160 C CA . GLY A 1 300 ? -11.705 4.326 23.196 1.00 96.50 300 GLY A CA 1
ATOM 2161 C C . GLY A 1 300 ? -12.664 4.681 24.336 1.00 96.50 300 GLY A C 1
ATOM 2162 O O . GLY A 1 300 ? -13.216 3.788 24.977 1.00 96.50 300 GLY A O 1
ATOM 2163 N N . VAL A 1 301 ? -12.937 5.973 24.546 1.00 97.88 301 VAL A N 1
ATOM 2164 C CA . VAL A 1 301 ? -13.918 6.445 25.543 1.00 97.88 301 VAL A CA 1
ATOM 2165 C C . VAL A 1 301 ? -15.312 5.895 25.246 1.00 97.88 301 VAL A C 1
ATOM 2167 O O . VAL A 1 301 ? -15.967 5.364 26.141 1.00 97.88 301 VAL A O 1
ATOM 2170 N N . LEU A 1 302 ? -15.758 5.977 23.989 1.00 97.75 302 LEU A N 1
ATOM 2171 C CA . LEU A 1 302 ? -17.058 5.454 23.563 1.00 97.75 302 LEU A CA 1
ATOM 2172 C C . LEU A 1 302 ? -17.147 3.935 23.745 1.00 97.75 302 LEU A C 1
ATOM 2174 O O . LEU A 1 302 ? -18.148 3.436 24.252 1.00 97.75 302 LEU A O 1
ATOM 2178 N N . ALA A 1 303 ? -16.097 3.202 23.382 1.00 96.38 303 ALA A N 1
ATOM 2179 C CA . ALA A 1 303 ? -15.993 1.761 23.576 1.00 96.38 303 ALA A CA 1
ATOM 2180 C C . ALA A 1 303 ? -16.089 1.377 25.064 1.00 96.38 303 ALA A C 1
ATOM 2182 O O . ALA A 1 303 ? -16.845 0.470 25.415 1.00 96.38 303 ALA A O 1
ATOM 2183 N N . GLY A 1 304 ? -15.392 2.106 25.941 1.00 96.81 304 GLY A N 1
ATOM 2184 C CA . GLY A 1 304 ? -15.480 1.942 27.393 1.00 96.81 304 GLY A CA 1
ATOM 2185 C C . GLY A 1 304 ? -16.877 2.243 27.938 1.00 96.81 304 GLY A C 1
ATOM 2186 O O . GLY A 1 304 ? -17.437 1.448 28.692 1.00 96.81 304 GLY A O 1
ATOM 2187 N N . ALA A 1 305 ? -17.494 3.339 27.493 1.00 97.31 305 ALA A N 1
ATOM 2188 C CA . ALA A 1 305 ? -18.861 3.687 27.868 1.00 97.31 305 ALA A CA 1
ATOM 2189 C C . ALA A 1 305 ? -19.853 2.580 27.477 1.00 97.31 305 ALA A C 1
ATOM 2191 O O . ALA A 1 305 ? -20.662 2.158 28.304 1.00 97.31 305 ALA A O 1
ATOM 2192 N N . LEU A 1 306 ? -19.755 2.069 26.242 1.00 96.88 306 LEU A N 1
ATOM 2193 C CA . LEU A 1 306 ? -20.579 0.969 25.733 1.00 96.88 306 LEU A CA 1
ATOM 2194 C C . LEU A 1 306 ? -20.371 -0.321 26.536 1.00 96.88 306 LEU A C 1
ATOM 2196 O O . LEU A 1 306 ? -21.355 -0.973 26.893 1.00 96.88 306 LEU A O 1
ATOM 2200 N N . ALA A 1 307 ? -19.121 -0.656 26.869 1.00 96.06 307 ALA A N 1
ATOM 2201 C CA . ALA A 1 307 ? -18.790 -1.801 27.715 1.00 96.06 307 ALA A CA 1
ATOM 2202 C C . ALA A 1 307 ? -19.454 -1.701 29.101 1.00 96.06 307 ALA A C 1
ATOM 2204 O O . ALA A 1 307 ? -19.980 -2.689 29.612 1.00 96.06 307 ALA A O 1
ATOM 2205 N N . GLY A 1 308 ? -19.491 -0.497 29.683 1.00 95.62 308 GLY A N 1
ATOM 2206 C CA . GLY A 1 308 ? -20.085 -0.224 30.993 1.00 95.62 308 GLY A CA 1
ATOM 2207 C C . GLY A 1 308 ? -21.619 -0.272 31.040 1.00 95.62 308 GLY A C 1
ATOM 2208 O O . GLY A 1 308 ? -22.191 -0.402 32.123 1.00 95.62 308 GLY A O 1
ATOM 2209 N N . LEU A 1 309 ? -22.323 -0.212 29.901 1.00 95.44 309 LEU A N 1
ATOM 2210 C CA . LEU A 1 309 ? -23.795 -0.159 29.884 1.00 95.44 309 LEU A CA 1
ATOM 2211 C C . LEU A 1 309 ? -24.456 -1.433 30.426 1.00 95.44 309 LEU A C 1
ATOM 2213 O O . LEU A 1 309 ? -25.474 -1.359 31.117 1.00 95.44 309 LEU A O 1
ATOM 2217 N N . VAL A 1 310 ? -23.909 -2.605 30.100 1.00 93.69 310 VAL A N 1
ATOM 2218 C CA . VAL A 1 310 ? -24.431 -3.897 30.575 1.00 93.69 310 VAL A CA 1
ATOM 2219 C C . VAL A 1 310 ? -24.285 -4.040 32.099 1.00 93.69 310 VAL A C 1
ATOM 2221 O O . VAL A 1 310 ? -25.308 -4.256 32.756 1.00 93.69 310 VAL A O 1
ATOM 2224 N N . PRO A 1 311 ? -23.091 -3.871 32.703 1.00 92.31 311 PRO A N 1
ATOM 2225 C CA . PRO A 1 311 ? -22.942 -3.937 34.156 1.00 92.31 311 PRO A CA 1
ATOM 2226 C C . PRO A 1 311 ? -23.694 -2.812 34.882 1.00 92.31 311 PRO A C 1
ATOM 2228 O O . PRO A 1 311 ? -24.296 -3.067 35.922 1.00 92.31 311 PRO A O 1
ATOM 2231 N N . ALA A 1 312 ? -23.787 -1.605 34.313 1.00 93.94 312 ALA A N 1
ATOM 2232 C CA . ALA A 1 312 ? -24.601 -0.532 34.889 1.00 93.94 312 ALA A CA 1
ATOM 2233 C C . ALA A 1 312 ? -26.092 -0.903 34.988 1.00 93.94 312 ALA A C 1
ATOM 2235 O O . ALA A 1 312 ? -26.744 -0.627 35.998 1.00 93.94 312 ALA A O 1
ATOM 2236 N N . ARG A 1 313 ? -26.639 -1.580 33.967 1.00 92.50 313 ARG A N 1
ATOM 2237 C CA . ARG A 1 313 ? -28.002 -2.140 34.022 1.00 92.50 313 ARG A CA 1
ATOM 2238 C C . ARG A 1 313 ? -28.128 -3.233 35.076 1.00 92.50 313 ARG A C 1
ATOM 2240 O O . ARG A 1 313 ? -29.183 -3.349 35.695 1.00 92.50 313 ARG A O 1
ATOM 2247 N N . GLN A 1 314 ? -27.080 -4.022 35.284 1.00 88.88 314 GLN A N 1
ATOM 2248 C CA . GLN A 1 314 ? -27.085 -5.075 36.290 1.00 88.88 314 GLN A CA 1
ATOM 2249 C C . GLN A 1 314 ? -27.140 -4.515 37.714 1.00 88.88 314 GLN A C 1
ATOM 2251 O O . GLN A 1 314 ? -27.871 -5.057 38.540 1.00 88.88 314 GLN A O 1
ATOM 2256 N N . THR A 1 315 ? -26.465 -3.397 37.983 1.00 89.44 315 THR A N 1
ATOM 2257 C CA . THR A 1 315 ? -26.563 -2.676 39.264 1.00 89.44 315 THR A CA 1
ATOM 2258 C C . THR A 1 315 ? -27.989 -2.237 39.566 1.00 89.44 315 THR A C 1
ATOM 2260 O O . THR A 1 315 ? -28.442 -2.344 40.701 1.00 89.44 315 THR A O 1
ATOM 2263 N N . ALA A 1 316 ? -28.746 -1.832 38.544 1.00 87.44 316 ALA A N 1
ATOM 2264 C CA . ALA A 1 316 ? -30.150 -1.469 38.713 1.00 87.44 316 ALA A CA 1
ATOM 2265 C C . ALA A 1 316 ? -31.086 -2.647 39.024 1.00 87.44 316 ALA A C 1
ATOM 2267 O O . ALA A 1 316 ? -32.229 -2.424 39.409 1.00 87.44 316 ALA A O 1
ATOM 2268 N N . ARG A 1 317 ? -30.614 -3.889 38.873 1.00 87.50 317 ARG A N 1
ATOM 2269 C CA . ARG A 1 317 ? -31.364 -5.111 39.198 1.00 87.50 317 ARG A CA 1
ATOM 2270 C C . ARG A 1 317 ? -31.036 -5.669 40.583 1.00 87.50 317 ARG A C 1
ATOM 2272 O O . ARG A 1 317 ? -31.546 -6.727 40.942 1.00 87.50 317 ARG A O 1
ATOM 2279 N N . VAL A 1 318 ? -30.156 -5.018 41.339 1.00 85.88 318 VAL A N 1
ATOM 2280 C CA . VAL A 1 318 ? -29.831 -5.433 42.704 1.00 85.88 318 VAL A CA 1
ATOM 2281 C C . VAL A 1 318 ? -30.970 -4.998 43.628 1.00 85.88 318 VAL A C 1
ATOM 2283 O O . VAL A 1 318 ? -31.238 -3.808 43.749 1.00 85.88 318 VAL A O 1
ATOM 2286 N N . ASP A 1 319 ? -31.629 -5.959 44.278 1.00 89.56 319 ASP A N 1
ATOM 2287 C CA . ASP A 1 319 ? -32.619 -5.701 45.329 1.00 89.56 319 ASP A CA 1
ATOM 2288 C C . ASP A 1 319 ? -31.906 -5.630 46.695 1.00 89.56 319 ASP A C 1
ATOM 2290 O O . ASP A 1 319 ? -31.408 -6.660 47.171 1.00 89.56 319 ASP A O 1
ATOM 2294 N N . PRO A 1 320 ? -31.834 -4.446 47.340 1.00 87.56 320 PRO A N 1
ATOM 2295 C CA . PRO A 1 320 ? -31.141 -4.287 48.615 1.00 87.56 320 PRO A CA 1
ATOM 2296 C C . PRO A 1 320 ? -31.710 -5.180 49.722 1.00 87.56 320 PRO A C 1
ATOM 2298 O O . PRO A 1 320 ? -30.953 -5.692 50.544 1.00 87.56 320 PRO A O 1
ATOM 2301 N N . ALA A 1 321 ? -33.030 -5.392 49.745 1.00 89.62 321 ALA A N 1
ATOM 2302 C CA . ALA A 1 321 ? -33.685 -6.158 50.799 1.00 89.62 321 ALA A CA 1
ATOM 2303 C C . ALA A 1 321 ? -33.368 -7.652 50.688 1.00 89.62 321 ALA A C 1
ATOM 2305 O O . ALA A 1 321 ? -33.195 -8.315 51.709 1.00 89.62 321 ALA A O 1
ATOM 2306 N N . LEU A 1 322 ? -33.265 -8.178 49.464 1.00 90.62 322 LEU A N 1
ATOM 2307 C CA . LEU A 1 322 ? -32.878 -9.571 49.232 1.00 90.62 322 LEU A CA 1
ATOM 2308 C C . LEU A 1 322 ? -31.393 -9.805 49.521 1.00 90.62 322 LEU A C 1
ATOM 2310 O O . LEU A 1 322 ? -31.054 -10.792 50.166 1.00 90.62 322 LEU A O 1
ATOM 2314 N N . VAL A 1 323 ? -30.513 -8.897 49.086 1.00 89.62 323 VAL A N 1
ATOM 2315 C CA . VAL A 1 323 ? -29.058 -9.059 49.266 1.00 89.62 323 VAL A CA 1
ATOM 2316 C C . VAL A 1 323 ? -28.647 -8.985 50.736 1.00 89.62 323 VAL A C 1
ATOM 2318 O O . VAL A 1 323 ? -27.786 -9.750 51.147 1.00 89.62 323 VAL A O 1
ATOM 2321 N N . LEU A 1 324 ? -29.270 -8.115 51.538 1.00 88.56 324 LEU A N 1
ATOM 2322 C CA . LEU A 1 324 ? -28.936 -7.959 52.962 1.00 88.56 324 LEU A CA 1
ATOM 2323 C C . LEU A 1 324 ? -29.587 -9.015 53.875 1.00 88.56 324 LEU A C 1
ATOM 2325 O O . LEU A 1 324 ? -29.219 -9.115 55.041 1.00 88.56 324 LEU A O 1
ATOM 2329 N N . ARG A 1 325 ? -30.573 -9.774 53.374 1.00 89.12 325 ARG A N 1
ATOM 2330 C CA . ARG A 1 325 ? -31.223 -10.882 54.101 1.00 89.12 325 ARG A CA 1
ATOM 2331 C C . ARG A 1 325 ? -30.622 -12.249 53.789 1.00 89.12 325 ARG A C 1
ATOM 2333 O O . ARG A 1 325 ? -30.925 -13.202 54.503 1.00 89.12 325 ARG A O 1
ATOM 2340 N N . ALA A 1 326 ? -29.856 -12.363 52.707 1.00 75.31 326 ALA A N 1
ATOM 2341 C CA . ALA A 1 326 ? -29.151 -13.592 52.389 1.00 75.31 326 ALA A CA 1
ATOM 2342 C C . ALA A 1 326 ? -28.087 -13.852 53.480 1.00 75.31 326 ALA A C 1
ATOM 2344 O O . ALA A 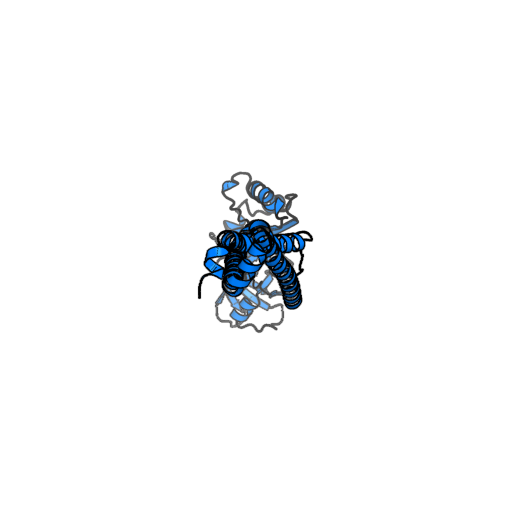1 326 ? -27.364 -12.911 53.815 1.00 75.31 326 ALA A O 1
ATOM 2345 N N . PRO A 1 327 ? -28.050 -15.062 54.076 1.00 54.62 327 PRO A N 1
ATOM 2346 C CA . PRO A 1 327 ? -27.109 -15.409 55.141 1.00 54.62 327 PRO A CA 1
ATOM 2347 C C . PRO A 1 327 ? -25.652 -15.419 54.668 1.00 54.62 327 PRO A C 1
ATOM 2349 O O . PRO A 1 327 ? -25.416 -15.676 53.463 1.00 54.62 327 PRO A O 1
#

Nearest PDB structures (foldseek):
  5xu1-assembly1_M  TM=4.882E-01  e=1.954E-13  Streptococcus pneumoniae R6
  5ws4-assembly1_B  TM=4.515E-01  e=2.204E-13  Acinetobacter baumannii
  5xu1-assembly1_S  TM=4.712E-01  e=1.180E-11  Streptococcus pneumoniae R6
  7v8l-assembly1_C  TM=3.994E-01  e=2.685E-09  Escherichia coli K-12
  7w78-assembly1_B  TM=3.679E-01  e=1.544E-08  Corynebacterium diphtheriae NCTC 13129

Solvent-accessible surface area (backbone atoms only — not comparable to full-atom values): 17475 Å² total; per-residue (Å²): 137,82,83,73,88,89,24,61,68,85,64,36,64,52,69,30,74,67,16,47,51,47,42,59,63,38,89,63,41,82,45,52,24,43,37,31,45,42,70,62,34,53,35,26,45,72,73,94,47,75,81,40,73,35,40,34,33,22,30,34,71,54,20,38,42,76,69,40,46,39,82,70,43,80,46,78,70,86,52,62,89,47,46,32,23,32,33,16,55,56,29,38,47,73,71,71,42,59,98,80,60,77,73,66,42,59,30,28,42,73,86,27,74,32,35,32,39,21,35,24,41,56,34,85,93,42,64,88,62,26,47,28,37,38,24,37,51,53,23,42,68,76,54,38,81,68,50,83,80,44,55,66,53,73,47,74,40,47,55,82,91,37,41,70,55,47,59,62,47,40,28,43,39,24,27,69,93,53,30,90,78,50,88,77,87,74,78,80,56,68,63,63,55,46,52,56,52,53,55,51,51,48,52,53,54,53,49,53,50,49,53,53,48,51,54,50,28,52,50,53,22,52,53,51,35,51,54,51,62,76,42,41,64,60,54,26,53,46,39,73,75,67,48,51,44,67,58,57,16,51,50,42,22,50,53,29,19,51,52,14,35,52,50,14,51,52,48,45,51,52,51,51,52,52,50,52,53,53,22,66,76,67,77,45,90,79,82,79,63,85,63,54,55,62,50,45,26,52,50,22,23,51,41,16,32,59,22,15,49,60,36,20,55,52,49,56,67,62,54,42,73,60,59,74,66,55,130